Protein AF-A0A3Q9ES70-F1 (afdb_monomer_lite)

Secondary structure (DSSP, 8-state):
----TTEEEEEESTTHHHHSS-GGG--EEEEEE---SSPPPTTS---TT-EEEEEE-TTTHHHHHHHHHHHHHTT-TT--EEEEEEPPP-----TT--S----PPEEEEEEES--SEEEEEEEEESPPPTT-EE-SSS-----------SS---------PPPPPSS--GGG--HHHHHHHHHHHHHTT--GGGEEEEEEESSHHHHHHHHHTSPPPSS--EEEEEE---SS-EEEEEEEE-

Radius of gyration: 17.36 Å; chains: 1; bounding box: 48×35×55 Å

InterPro domains:
  IPR016039 Thiolase-like [G3DSA:3.40.47.10] (117-201)

Organism: NCBI:txid2496836

Sequence (242 aa):
MTHWDDVFVAATGPESVRDSMTRDDIDLVVHAWCGGRRRPGRTAERRARATALQIFRPADSGLAALHVAARYLSASDELRAALVTGEPAAVPAHPFSGRAAEGGEAGAVVARGAGTARILSTVFLGAPPDEALFRADLPWREPSPARHRSGPLSLPRRRRGTPPPDRGDVSLLEGPERKAVVQALDEAGGTLSDVARIVRSADQLAALAALLRREPDDEAPLVVLAGAGSGPDFGCAVLKPV

pLDDT: mean 76.12, std 17.98, range [37.66, 96.5]

Foldseek 3Di:
DQDLPFKEFADKDDVCLVPVDDLVQAAEEEEQEQPDPDQPPCVVPQSPRHFYWYFYDNWCSQLVSVVVFSSVCSVDPVRFKYKYKYFDRPDPPDPPPPDDPPGDIIITMMGGHDHQKGWLFKDKFDDPPPPTTDDGPDRDDSPDVPVPPPDPPCPPPDPQDDQPDQADDLVPQDDPQVVRQQVRQVSSVHHPVQEPEEGEDSGQRVVVNVVSPDDADPRQGKYKDWISDPDSMIMIIIMTGD

Structure (mmCIF, N/CA/C/O backbone):
data_AF-A0A3Q9ES70-F1
#
_entry.id   AF-A0A3Q9ES70-F1
#
loop_
_atom_site.group_PDB
_atom_site.id
_atom_site.type_symbol
_atom_site.label_atom_id
_atom_site.label_alt_id
_atom_site.label_comp_id
_atom_site.label_asym_id
_atom_site.label_entity_id
_atom_site.label_seq_id
_atom_site.pdbx_PDB_ins_code
_atom_site.Cartn_x
_atom_site.Cartn_y
_atom_site.Cartn_z
_atom_site.occupancy
_atom_site.B_iso_or_equiv
_atom_site.auth_seq_id
_atom_site.auth_comp_id
_atom_site.auth_asym_id
_atom_site.auth_atom_id
_atom_site.pdbx_PDB_model_num
ATOM 1 N N . MET A 1 1 ? -13.311 12.412 1.255 1.00 53.12 1 MET A N 1
ATOM 2 C CA . MET A 1 1 ? -12.356 11.859 2.236 1.00 53.12 1 MET A CA 1
ATOM 3 C C . MET A 1 1 ? -12.399 10.349 2.068 1.00 53.12 1 MET A C 1
ATOM 5 O O . MET A 1 1 ? -13.493 9.807 2.120 1.00 53.12 1 MET A O 1
ATOM 9 N N . THR A 1 2 ? -11.291 9.694 1.723 1.00 61.19 2 THR A N 1
ATOM 10 C CA . THR A 1 2 ? -11.259 8.223 1.586 1.00 61.19 2 THR A CA 1
ATOM 11 C C . THR A 1 2 ? -11.292 7.612 2.980 1.00 61.19 2 THR A C 1
ATOM 13 O O . THR A 1 2 ? -10.464 7.986 3.805 1.00 61.19 2 THR A O 1
ATOM 16 N N . HIS A 1 3 ? -12.240 6.718 3.247 1.00 72.88 3 HIS A N 1
ATOM 17 C CA . HIS A 1 3 ? -12.352 6.048 4.538 1.00 72.88 3 HIS A CA 1
ATOM 18 C C . HIS A 1 3 ? -11.414 4.833 4.538 1.00 72.88 3 HIS A C 1
ATOM 20 O O . HIS A 1 3 ? -11.688 3.820 3.893 1.00 72.88 3 HIS A O 1
ATOM 26 N N . TRP A 1 4 ? -10.267 4.957 5.204 1.00 82.94 4 TRP A N 1
ATOM 27 C CA . TRP A 1 4 ? -9.277 3.879 5.336 1.00 82.94 4 TRP A CA 1
ATOM 28 C C . TRP A 1 4 ? -9.540 2.985 6.544 1.00 82.94 4 TRP A C 1
ATOM 30 O O . TRP A 1 4 ? -8.811 2.025 6.781 1.00 82.94 4 TRP A O 1
ATOM 40 N N . ASP A 1 5 ? -10.580 3.294 7.322 1.00 86.44 5 ASP A N 1
ATOM 41 C CA . ASP A 1 5 ? -10.680 2.780 8.685 1.00 86.44 5 ASP A CA 1
ATOM 42 C C . ASP A 1 5 ? -10.914 1.284 8.807 1.00 86.44 5 ASP A C 1
ATOM 44 O O . ASP A 1 5 ? -10.813 0.721 9.895 1.00 86.44 5 ASP A O 1
ATOM 48 N N . ASP A 1 6 ? -11.185 0.662 7.675 1.00 91.12 6 ASP A N 1
ATOM 49 C CA . ASP A 1 6 ? -11.610 -0.709 7.585 1.00 91.12 6 ASP A CA 1
ATOM 50 C C . ASP A 1 6 ? -10.726 -1.533 6.646 1.00 91.12 6 ASP A C 1
ATOM 52 O O . ASP A 1 6 ? -11.097 -2.642 6.309 1.00 91.12 6 ASP A O 1
ATOM 56 N N . VAL A 1 7 ? -9.575 -1.024 6.182 1.00 91.31 7 VAL A N 1
ATOM 57 C CA . VAL A 1 7 ? -8.699 -1.761 5.252 1.00 91.31 7 VAL A CA 1
ATOM 58 C C . VAL A 1 7 ? -7.489 -2.333 5.984 1.00 91.31 7 VAL A C 1
ATOM 60 O O . VAL A 1 7 ? -6.712 -1.607 6.603 1.00 91.31 7 VAL A O 1
ATOM 63 N N . PHE A 1 8 ? -7.285 -3.641 5.859 1.00 94.06 8 PHE A N 1
ATOM 64 C CA . PHE A 1 8 ? -6.247 -4.382 6.564 1.00 94.06 8 PHE A CA 1
ATOM 65 C C . PHE A 1 8 ? -5.426 -5.252 5.617 1.00 94.06 8 PHE A C 1
ATOM 67 O O . PHE A 1 8 ? -5.920 -5.767 4.619 1.00 94.06 8 PHE A O 1
ATOM 74 N N . VAL A 1 9 ? -4.165 -5.477 5.969 1.00 89.88 9 VAL A N 1
ATOM 75 C CA . VAL A 1 9 ? -3.376 -6.601 5.469 1.00 89.88 9 VAL A CA 1
ATOM 76 C C . VAL A 1 9 ? -3.777 -7.823 6.290 1.00 89.88 9 VAL A C 1
ATOM 78 O O . VAL A 1 9 ? -3.440 -7.918 7.468 1.00 89.88 9 VAL A O 1
ATOM 81 N N . ALA A 1 10 ? -4.526 -8.738 5.681 1.00 82.62 10 ALA A N 1
ATOM 82 C CA . ALA A 1 10 ? -5.056 -9.928 6.345 1.00 82.62 10 ALA A CA 1
ATOM 83 C C . ALA A 1 10 ? -4.057 -11.088 6.368 1.00 82.62 10 ALA A C 1
ATOM 85 O O . ALA A 1 10 ? -4.023 -11.873 7.310 1.00 82.62 10 ALA A O 1
ATOM 86 N N . ALA A 1 11 ? -3.239 -11.197 5.325 1.00 81.19 11 ALA A N 1
ATOM 87 C CA . ALA A 1 11 ? -2.310 -12.299 5.155 1.00 81.19 11 ALA A CA 1
ATOM 88 C C . ALA A 1 11 ? -1.122 -11.876 4.298 1.00 81.19 11 ALA A C 1
ATOM 90 O O . ALA A 1 11 ? -1.256 -11.045 3.399 1.00 81.19 11 ALA A O 1
ATOM 91 N N . THR A 1 12 ? 0.035 -12.492 4.536 1.00 81.31 12 THR A N 1
ATOM 92 C CA . THR A 1 12 ? 1.232 -12.306 3.711 1.00 81.31 12 THR A CA 1
ATOM 93 C C . THR A 1 12 ? 1.969 -13.613 3.459 1.00 81.31 12 THR A C 1
ATOM 95 O O . THR A 1 12 ? 1.915 -14.551 4.257 1.00 81.31 12 THR A O 1
ATOM 98 N N . GLY A 1 13 ? 2.681 -13.664 2.337 1.00 79.06 13 GLY A N 1
ATOM 99 C CA . GLY A 1 13 ? 3.425 -14.832 1.883 1.00 79.06 13 GLY A CA 1
ATOM 100 C C . GLY A 1 13 ? 2.606 -15.777 0.993 1.00 79.06 13 GLY A C 1
ATOM 101 O O . GLY A 1 13 ? 1.379 -15.684 0.924 1.00 79.06 13 GLY A O 1
ATOM 102 N N . PRO A 1 14 ? 3.288 -16.692 0.286 1.00 67.56 14 PRO A N 1
ATOM 103 C CA . PRO A 1 14 ? 2.672 -17.531 -0.741 1.00 67.56 14 PRO A CA 1
ATOM 104 C C . PRO A 1 14 ? 1.679 -18.562 -0.183 1.00 67.56 14 PRO A C 1
ATOM 106 O O . PRO A 1 14 ? 0.728 -18.919 -0.872 1.00 67.56 14 PRO A O 1
ATOM 109 N N . GLU A 1 15 ? 1.882 -19.035 1.047 1.00 70.56 15 GLU A N 1
ATOM 110 C CA . GLU A 1 15 ? 1.002 -20.008 1.714 1.00 70.56 15 GLU A CA 1
ATOM 111 C C . GLU A 1 15 ? -0.293 -19.339 2.183 1.00 70.56 15 GLU A C 1
ATOM 113 O O . GLU A 1 15 ? -1.387 -19.745 1.803 1.00 70.56 15 GLU A O 1
ATOM 118 N N . SER A 1 16 ? -0.175 -18.214 2.885 1.00 66.38 16 SER A N 1
ATOM 119 C CA . SER A 1 16 ? -1.317 -17.458 3.402 1.00 66.38 16 SER A CA 1
ATOM 120 C C . SER A 1 16 ? -2.218 -16.909 2.289 1.00 66.38 16 SER A C 1
ATOM 122 O O . SER A 1 16 ? -3.427 -16.803 2.464 1.00 66.38 16 SER A O 1
ATOM 124 N N . VAL A 1 17 ? -1.666 -16.599 1.113 1.00 66.81 17 VAL A N 1
ATOM 125 C CA . VAL A 1 17 ? -2.442 -16.199 -0.078 1.00 66.81 17 VAL A CA 1
ATOM 126 C C . VAL A 1 17 ? -3.318 -17.341 -0.618 1.00 66.81 17 VAL A C 1
ATOM 128 O O . VAL A 1 17 ? -4.350 -17.079 -1.241 1.00 66.81 17 VAL A O 1
ATOM 131 N N . ARG A 1 18 ? -2.923 -18.600 -0.398 1.00 67.19 18 ARG A N 1
ATOM 132 C CA . ARG A 1 18 ? -3.683 -19.778 -0.842 1.00 67.19 18 ARG A CA 1
ATOM 133 C C . ARG A 1 18 ? -4.800 -20.145 0.131 1.00 67.19 18 ARG A C 1
ATOM 135 O O . ARG A 1 18 ? -5.862 -20.543 -0.339 1.00 67.19 18 ARG A O 1
ATOM 142 N N . ASP A 1 19 ? -4.572 -19.945 1.428 1.00 69.75 19 ASP A N 1
ATOM 143 C CA . ASP A 1 19 ? -5.451 -20.463 2.484 1.00 69.75 19 ASP A CA 1
ATOM 144 C C . ASP A 1 19 ? -6.409 -19.424 3.090 1.00 69.75 19 ASP A C 1
ATOM 146 O O . ASP A 1 19 ? -7.436 -19.798 3.649 1.00 69.75 19 ASP A O 1
ATOM 150 N N . SER A 1 20 ? -6.107 -18.122 2.999 1.00 60.94 20 SER A N 1
ATOM 151 C CA . SER A 1 20 ? -6.796 -17.117 3.832 1.00 60.94 20 SER A CA 1
ATOM 152 C C . SER A 1 20 ? -8.210 -16.731 3.387 1.00 60.94 20 SER A C 1
ATOM 154 O O . SER A 1 20 ? -8.946 -16.183 4.202 1.00 60.94 20 SER A O 1
ATOM 156 N N . MET A 1 21 ? -8.629 -17.010 2.147 1.00 66.12 21 MET A N 1
ATOM 157 C CA . MET A 1 21 ? -9.981 -16.680 1.673 1.00 66.12 21 MET A CA 1
ATOM 158 C C . MET A 1 21 ? -10.481 -17.670 0.629 1.00 66.12 21 MET A C 1
ATOM 160 O O . MET A 1 21 ? -9.709 -18.176 -0.195 1.00 66.12 21 MET A O 1
ATOM 164 N N . THR A 1 22 ? -11.797 -17.908 0.616 1.00 73.62 22 THR A N 1
ATOM 165 C CA . THR A 1 22 ? -12.401 -18.647 -0.491 1.00 73.62 22 THR A CA 1
ATOM 166 C C . THR A 1 22 ? -12.189 -17.849 -1.776 1.00 73.62 22 THR A C 1
ATOM 168 O O . THR A 1 22 ? -12.154 -16.618 -1.777 1.00 73.62 22 THR A O 1
ATOM 171 N N . ARG A 1 23 ? -11.994 -18.542 -2.902 1.00 68.94 23 ARG A N 1
ATOM 172 C CA . ARG A 1 23 ? -11.701 -17.891 -4.193 1.00 68.94 23 ARG A CA 1
ATOM 173 C C . ARG A 1 23 ? -12.771 -16.873 -4.617 1.00 68.94 23 ARG A C 1
ATOM 175 O O . ARG A 1 23 ? -12.464 -16.032 -5.460 1.00 68.94 23 ARG A O 1
ATOM 182 N N . ASP A 1 24 ? -13.966 -16.957 -4.039 1.00 80.19 24 ASP A N 1
ATOM 183 C CA . ASP A 1 24 ? -15.118 -16.116 -4.348 1.00 80.19 24 ASP A CA 1
ATOM 184 C C . ASP A 1 24 ? -15.145 -14.790 -3.569 1.00 80.19 24 ASP A C 1
ATOM 186 O O . ASP A 1 24 ? -15.926 -13.914 -3.925 1.00 80.19 24 ASP A O 1
ATOM 190 N N . ASP A 1 25 ? -14.278 -14.605 -2.567 1.00 88.06 25 ASP A N 1
ATOM 191 C CA . ASP A 1 25 ? -14.234 -13.382 -1.748 1.00 88.06 25 ASP A CA 1
ATOM 192 C C . ASP A 1 25 ? -13.255 -12.319 -2.271 1.00 88.06 25 ASP A C 1
ATOM 194 O O . ASP A 1 25 ? -13.031 -11.303 -1.618 1.00 88.06 25 ASP A O 1
ATOM 198 N N . ILE A 1 26 ? -12.614 -12.560 -3.418 1.00 90.56 26 ILE A N 1
ATOM 199 C CA . ILE A 1 26 ? -11.564 -11.681 -3.939 1.00 90.56 26 ILE A CA 1
ATOM 200 C C . ILE A 1 26 ? -12.094 -10.929 -5.153 1.00 90.56 26 ILE A C 1
ATOM 202 O O . ILE A 1 26 ? -12.277 -11.509 -6.223 1.00 90.56 26 ILE A O 1
ATOM 206 N N . ASP A 1 27 ? -12.268 -9.622 -4.989 1.00 91.44 27 ASP A N 1
ATOM 207 C CA . ASP A 1 27 ? -12.830 -8.720 -5.997 1.00 91.44 27 ASP A CA 1
ATOM 208 C C . ASP A 1 27 ? -11.764 -8.138 -6.931 1.00 91.44 27 ASP A C 1
ATOM 210 O O . ASP A 1 27 ? -12.064 -7.730 -8.056 1.00 91.44 27 ASP A O 1
ATOM 214 N N . LEU A 1 28 ? -10.508 -8.106 -6.474 1.00 91.50 28 LEU A N 1
ATOM 215 C CA . LEU A 1 28 ? -9.376 -7.553 -7.211 1.00 91.50 28 LEU A CA 1
ATOM 216 C C . LEU A 1 28 ? -8.126 -8.430 -7.081 1.00 91.50 28 LEU A C 1
ATOM 218 O O . LEU A 1 28 ? -7.784 -8.911 -6.006 1.00 91.50 28 LEU A O 1
ATOM 222 N N . VAL A 1 29 ? -7.389 -8.591 -8.174 1.00 90.44 29 VAL A N 1
ATOM 223 C CA . VAL A 1 29 ? -6.042 -9.164 -8.201 1.00 90.44 29 VAL A CA 1
ATOM 224 C C . VAL A 1 29 ? -5.102 -8.132 -8.809 1.00 90.44 29 VAL A C 1
ATOM 226 O O . VAL A 1 29 ? -5.305 -7.704 -9.941 1.00 90.44 29 VAL A O 1
ATOM 229 N N . VAL A 1 30 ? -4.062 -7.732 -8.083 1.00 90.69 30 VAL A N 1
ATOM 230 C CA . VAL A 1 30 ? -3.033 -6.807 -8.565 1.00 90.69 30 VAL A CA 1
ATOM 231 C C . VAL A 1 30 ? -1.687 -7.516 -8.599 1.00 90.69 30 VAL A C 1
ATOM 233 O O . VAL A 1 30 ? -1.203 -8.011 -7.582 1.00 90.69 30 VAL A O 1
ATOM 236 N N . HIS A 1 31 ? -1.064 -7.550 -9.772 1.00 89.62 31 HIS A N 1
ATOM 237 C CA . HIS A 1 31 ? 0.277 -8.090 -9.950 1.00 89.62 31 HIS A CA 1
ATOM 238 C C . HIS A 1 31 ? 1.305 -6.964 -10.119 1.00 89.62 31 HIS A C 1
ATOM 240 O O . HIS A 1 31 ? 1.297 -6.236 -11.114 1.00 89.62 31 HIS A O 1
ATOM 246 N N . ALA A 1 32 ? 2.196 -6.834 -9.142 1.00 89.19 32 ALA A N 1
ATOM 247 C CA . ALA A 1 32 ? 3.343 -5.942 -9.132 1.00 89.19 32 ALA A CA 1
ATOM 248 C C . ALA A 1 32 ? 4.498 -6.547 -9.943 1.00 89.19 32 ALA A C 1
ATOM 250 O O . ALA A 1 32 ? 5.165 -7.490 -9.513 1.00 89.19 32 ALA A O 1
ATOM 251 N N . TRP A 1 33 ? 4.755 -5.984 -11.121 1.00 85.06 33 TRP A N 1
ATOM 252 C CA . TRP A 1 33 ? 5.829 -6.419 -12.003 1.00 85.06 33 TRP A CA 1
ATOM 253 C C . TRP A 1 33 ? 7.015 -5.454 -11.952 1.00 85.06 33 TRP A C 1
ATOM 255 O O . TRP A 1 33 ? 6.883 -4.252 -12.204 1.00 85.06 33 TRP A O 1
ATOM 265 N N . CYS A 1 34 ? 8.202 -5.993 -11.669 1.00 78.12 34 CYS A N 1
ATOM 266 C CA . CYS A 1 34 ? 9.445 -5.225 -11.592 1.00 78.12 34 CYS A CA 1
ATOM 267 C C . CYS A 1 34 ? 10.305 -5.309 -12.870 1.00 78.12 34 CYS A C 1
ATOM 269 O O . CYS A 1 34 ? 11.444 -4.839 -12.874 1.00 78.12 34 CYS A O 1
ATOM 271 N N . GLY A 1 35 ? 9.797 -5.905 -13.958 1.00 73.31 35 GLY A N 1
ATOM 272 C CA . GLY A 1 35 ? 10.523 -6.014 -15.232 1.00 73.31 35 GLY A CA 1
ATOM 273 C C . GLY A 1 35 ? 11.472 -7.210 -15.326 1.00 73.31 35 GLY A C 1
ATOM 274 O O . GLY A 1 35 ? 12.447 -7.165 -16.081 1.00 73.31 35 GLY A O 1
ATOM 275 N N . GLY A 1 36 ? 11.228 -8.269 -14.547 1.00 71.31 36 GLY A N 1
ATOM 276 C CA . GLY A 1 36 ? 11.973 -9.519 -14.649 1.00 71.31 36 GLY A CA 1
ATOM 277 C C . GLY A 1 36 ? 11.866 -10.147 -16.045 1.00 71.31 36 GLY A C 1
ATOM 278 O O . GLY A 1 36 ? 10.893 -9.959 -16.769 1.00 71.31 36 GLY A O 1
ATOM 279 N N . ARG A 1 37 ? 12.888 -10.923 -16.440 1.00 63.28 37 ARG A N 1
ATOM 280 C CA . ARG A 1 37 ? 12.863 -11.715 -17.691 1.00 63.28 37 ARG A CA 1
ATOM 281 C C . ARG A 1 37 ? 11.958 -12.943 -17.604 1.00 63.28 37 ARG A C 1
ATOM 283 O O . ARG A 1 37 ? 11.719 -13.592 -18.622 1.00 63.28 37 ARG A O 1
ATOM 290 N N . ARG A 1 38 ? 11.536 -13.316 -16.394 1.00 61.66 38 ARG A N 1
ATOM 291 C CA . ARG A 1 38 ? 10.576 -14.400 -16.216 1.00 61.66 38 ARG A CA 1
ATOM 292 C C . ARG A 1 38 ? 9.223 -13.884 -16.686 1.00 61.66 38 ARG A C 1
ATOM 294 O O . ARG A 1 38 ? 8.879 -12.732 -16.454 1.00 61.66 38 ARG A O 1
ATOM 301 N N . ARG A 1 39 ? 8.501 -14.723 -17.429 1.00 57.12 39 ARG A N 1
ATOM 302 C CA . ARG A 1 39 ? 7.093 -14.441 -17.697 1.00 57.12 39 ARG A CA 1
ATOM 303 C C . ARG A 1 39 ? 6.391 -14.381 -16.342 1.00 57.12 39 ARG A C 1
ATOM 305 O O . ARG A 1 39 ? 6.723 -15.245 -15.523 1.00 57.12 39 ARG A O 1
ATOM 312 N N . PRO A 1 40 ? 5.455 -13.437 -16.130 1.00 56.34 40 PRO A N 1
ATOM 313 C CA . PRO A 1 40 ? 4.631 -13.456 -14.935 1.00 56.34 40 PRO A CA 1
ATOM 314 C C . PRO A 1 40 ? 4.091 -14.876 -14.792 1.00 56.34 40 PRO A C 1
ATOM 316 O O . PRO A 1 40 ? 3.512 -15.431 -15.734 1.00 56.34 40 PRO A O 1
ATOM 319 N N . GLY A 1 41 ? 4.413 -15.512 -13.665 1.00 52.56 41 GLY A N 1
ATOM 320 C CA . GLY A 1 41 ? 3.915 -16.842 -13.361 1.00 52.56 41 GLY A CA 1
ATOM 321 C C . GLY A 1 41 ? 2.397 -16.838 -13.502 1.00 52.56 41 GLY A C 1
ATOM 322 O O . GLY A 1 41 ? 1.734 -15.829 -13.261 1.00 52.56 41 GLY A O 1
ATOM 323 N N . ARG A 1 42 ? 1.819 -17.976 -13.890 1.00 53.22 42 ARG A N 1
ATOM 324 C CA . ARG A 1 42 ? 0.361 -18.178 -14.002 1.00 53.22 42 ARG A CA 1
ATOM 325 C C . ARG A 1 42 ? -0.400 -17.982 -12.675 1.00 53.22 42 ARG A C 1
ATOM 327 O O . ARG A 1 42 ? -1.575 -18.313 -12.605 1.00 53.22 42 ARG A O 1
ATOM 334 N N . THR A 1 43 ? 0.261 -17.482 -11.635 1.00 51.28 43 THR A N 1
ATOM 335 C CA . THR A 1 43 ? -0.217 -17.274 -10.270 1.00 51.28 43 THR A CA 1
ATOM 336 C C . THR A 1 43 ? -1.305 -16.209 -10.167 1.00 51.28 43 THR A C 1
ATOM 338 O O . THR A 1 43 ? -2.123 -16.282 -9.254 1.00 51.28 43 THR A O 1
ATOM 341 N N . ALA A 1 44 ? -1.426 -15.311 -11.152 1.00 54.06 44 ALA A N 1
ATOM 342 C CA . ALA A 1 44 ? -2.700 -14.652 -11.440 1.00 54.06 44 ALA A CA 1
ATOM 343 C C . ALA A 1 44 ? -3.646 -15.662 -12.120 1.00 54.06 44 ALA A C 1
ATOM 345 O O . ALA A 1 44 ? -4.040 -15.511 -13.279 1.00 54.06 44 ALA A O 1
ATOM 346 N N . GLU A 1 45 ? -3.950 -16.759 -11.421 1.00 54.62 45 GLU A N 1
ATOM 347 C CA . GLU A 1 45 ? -4.959 -17.706 -11.865 1.00 54.62 45 GLU A CA 1
ATOM 348 C C . GLU A 1 45 ? -6.265 -16.933 -12.028 1.00 54.62 45 GLU A C 1
ATOM 350 O O . GLU A 1 45 ? -6.696 -16.189 -11.147 1.00 54.62 45 GLU A O 1
ATOM 355 N N . ARG A 1 46 ? -6.876 -17.106 -13.197 1.00 54.81 46 ARG A N 1
ATOM 356 C CA . ARG A 1 46 ? -8.137 -16.499 -13.605 1.00 54.81 46 ARG A CA 1
ATOM 357 C C . ARG A 1 46 ? -9.229 -16.815 -12.573 1.00 54.81 46 ARG A C 1
ATOM 359 O O . ARG A 1 46 ? -9.909 -17.832 -12.683 1.00 54.81 46 ARG A O 1
ATOM 366 N N . ARG A 1 47 ? -9.419 -15.941 -11.582 1.00 64.38 47 ARG A N 1
ATOM 367 C CA . ARG A 1 47 ? -10.604 -15.951 -10.716 1.00 64.38 47 ARG A CA 1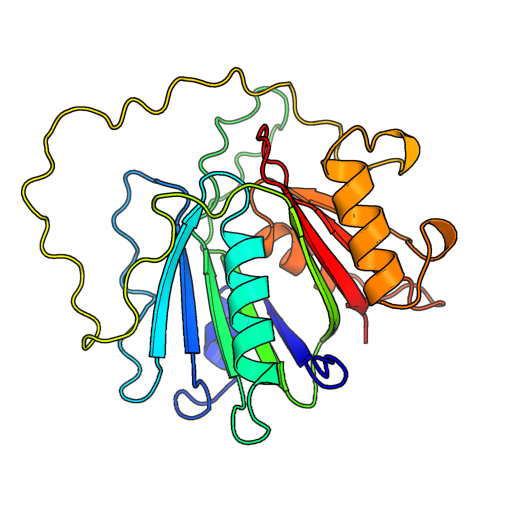
ATOM 368 C C . ARG A 1 47 ? -11.748 -15.367 -11.530 1.00 64.38 47 ARG A C 1
ATOM 370 O O . ARG A 1 47 ? -11.669 -14.231 -11.979 1.00 64.38 47 ARG A O 1
ATOM 377 N N . ALA A 1 48 ? -12.780 -16.169 -11.787 1.00 60.69 48 ALA A N 1
ATOM 378 C CA . ALA A 1 48 ? -13.796 -15.878 -12.803 1.00 60.69 48 ALA A CA 1
ATOM 379 C C . ALA A 1 48 ? -14.573 -14.563 -12.583 1.00 60.69 48 ALA A C 1
ATOM 381 O O . ALA A 1 48 ? -15.218 -14.096 -13.519 1.00 60.69 48 ALA A O 1
ATOM 382 N N . ARG A 1 49 ? -14.509 -13.983 -11.376 1.00 77.88 49 ARG A N 1
ATOM 383 C CA . ARG A 1 49 ? -15.225 -12.760 -10.984 1.00 77.88 49 ARG A CA 1
ATOM 384 C C . ARG A 1 49 ? -14.326 -11.589 -10.576 1.00 77.88 49 ARG A C 1
ATOM 386 O O . ARG A 1 49 ? -14.837 -10.485 -10.454 1.00 77.88 49 ARG A O 1
ATOM 393 N N . ALA A 1 50 ? -13.025 -11.806 -10.387 1.00 84.62 50 ALA A N 1
ATOM 394 C CA . ALA A 1 50 ? -12.132 -10.760 -9.898 1.00 84.62 50 ALA A CA 1
ATOM 395 C C . ALA A 1 50 ? -11.662 -9.854 -11.043 1.00 84.62 50 ALA A C 1
ATOM 397 O O . ALA A 1 50 ? -11.242 -10.345 -12.097 1.00 84.62 50 ALA A O 1
ATOM 398 N N . THR A 1 51 ? -11.648 -8.542 -10.809 1.00 87.06 51 THR A N 1
ATOM 399 C CA . THR A 1 51 ? -10.899 -7.605 -11.656 1.00 87.06 51 THR A CA 1
ATOM 400 C C . THR A 1 51 ? -9.414 -7.928 -11.524 1.00 87.06 51 THR A C 1
ATOM 402 O O . THR A 1 51 ? -8.940 -8.194 -10.424 1.00 87.06 51 THR A O 1
ATOM 405 N N . ALA A 1 52 ? -8.657 -7.923 -12.617 1.00 85.69 52 ALA A N 1
ATOM 406 C CA . ALA A 1 52 ? -7.229 -8.223 -12.578 1.00 85.69 52 ALA A CA 1
ATOM 407 C C . ALA A 1 52 ? -6.425 -7.098 -13.232 1.00 85.69 52 ALA A C 1
ATOM 409 O O . ALA A 1 52 ? -6.705 -6.719 -14.366 1.00 85.69 52 ALA A O 1
ATOM 410 N N . LEU A 1 53 ? -5.430 -6.583 -12.511 1.00 86.25 53 LEU A N 1
ATOM 411 C CA . LEU A 1 53 ? -4.576 -5.468 -12.910 1.00 86.25 53 LEU A CA 1
ATOM 412 C C . LEU A 1 53 ? -3.107 -5.876 -12.842 1.00 86.25 53 LEU A C 1
ATOM 414 O O . LEU A 1 53 ? -2.686 -6.596 -11.935 1.00 86.25 53 LEU A O 1
ATOM 418 N N . GLN A 1 54 ? -2.303 -5.352 -13.764 1.00 86.19 54 GLN A N 1
ATOM 419 C CA . GLN A 1 54 ? -0.849 -5.426 -13.677 1.00 86.19 54 GLN A CA 1
ATOM 420 C C . GLN A 1 54 ? -0.271 -4.020 -13.528 1.00 86.19 54 GLN A C 1
ATOM 422 O O . GLN A 1 54 ? -0.589 -3.118 -14.304 1.00 86.19 54 GLN A O 1
ATOM 427 N N . ILE A 1 55 ? 0.613 -3.847 -12.547 1.00 85.81 55 ILE A N 1
ATOM 428 C CA . ILE A 1 55 ? 1.321 -2.591 -12.303 1.00 85.81 55 ILE A CA 1
ATOM 429 C C . ILE A 1 55 ? 2.790 -2.790 -12.622 1.00 85.81 55 ILE A C 1
ATOM 431 O O . ILE A 1 55 ? 3.456 -3.649 -12.044 1.00 85.81 55 ILE A O 1
ATOM 435 N N . PHE A 1 56 ? 3.308 -1.956 -13.518 1.00 84.50 56 PHE A N 1
ATOM 436 C CA . PHE A 1 56 ? 4.721 -1.941 -13.858 1.00 84.50 56 PHE A CA 1
ATOM 437 C C . PHE A 1 56 ? 5.414 -0.748 -13.204 1.00 84.50 56 PHE A C 1
ATOM 439 O O . PHE A 1 56 ? 5.275 0.391 -13.644 1.00 84.50 56 PHE A O 1
ATOM 446 N N . ARG A 1 57 ? 6.181 -1.023 -12.145 1.00 77.25 57 ARG A N 1
ATOM 447 C CA . ARG A 1 57 ? 7.046 -0.035 -11.486 1.00 77.25 57 ARG A CA 1
ATOM 448 C C . ARG A 1 57 ? 8.305 -0.720 -10.945 1.00 77.25 57 ARG A C 1
ATOM 450 O O . ARG A 1 57 ? 8.222 -1.431 -9.944 1.00 77.25 57 ARG A O 1
ATOM 457 N N . PRO A 1 58 ? 9.486 -0.502 -11.552 1.00 70.75 58 PRO A N 1
ATOM 458 C CA . PRO A 1 58 ? 10.691 -1.265 -11.225 1.00 70.75 58 PRO A CA 1
ATOM 459 C C . PRO A 1 58 ? 11.118 -1.261 -9.752 1.00 70.75 58 PRO A C 1
ATOM 461 O O . PRO A 1 58 ? 11.727 -2.234 -9.319 1.00 70.75 58 PRO A O 1
ATOM 464 N N . ALA A 1 59 ? 10.837 -0.193 -8.998 1.00 77.75 59 ALA A N 1
ATOM 465 C CA . ALA A 1 59 ? 11.317 -0.059 -7.621 1.00 77.75 59 ALA A CA 1
ATOM 466 C C . ALA A 1 59 ? 10.226 -0.030 -6.541 1.00 77.75 59 ALA A C 1
ATOM 468 O O . ALA A 1 59 ? 10.527 -0.358 -5.401 1.00 77.75 59 ALA A O 1
ATOM 469 N N . ASP A 1 60 ? 8.978 0.307 -6.892 1.00 86.50 60 ASP A N 1
ATOM 470 C CA . ASP A 1 60 ? 7.881 0.475 -5.920 1.00 86.50 60 ASP A CA 1
ATOM 471 C C . ASP A 1 60 ? 6.579 -0.194 -6.387 1.00 86.50 60 ASP A C 1
ATOM 473 O O . ASP A 1 60 ? 5.487 0.227 -6.009 1.00 86.50 60 ASP A O 1
ATOM 477 N N . SER A 1 61 ? 6.662 -1.202 -7.260 1.00 87.50 61 SER A N 1
ATOM 478 C CA . SER A 1 61 ? 5.467 -1.896 -7.766 1.00 87.50 61 SER A CA 1
ATOM 479 C C . SER A 1 61 ? 4.677 -2.582 -6.656 1.00 87.50 61 SER A C 1
ATOM 481 O O . SER A 1 61 ? 3.452 -2.543 -6.709 1.00 87.50 61 SER A O 1
ATOM 483 N N . GLY A 1 62 ? 5.337 -3.134 -5.631 1.00 89.81 62 GLY A N 1
ATOM 484 C CA . GLY A 1 62 ? 4.658 -3.736 -4.479 1.00 89.81 62 GLY A CA 1
ATOM 485 C C . GLY A 1 62 ? 3.815 -2.719 -3.707 1.00 89.81 62 GLY A C 1
ATOM 486 O O . GLY A 1 62 ? 2.633 -2.950 -3.463 1.00 89.81 62 GLY A O 1
ATOM 487 N N . LEU A 1 63 ? 4.390 -1.552 -3.397 1.00 91.88 63 LEU A N 1
ATOM 488 C CA . LEU A 1 63 ? 3.656 -0.455 -2.754 1.00 91.88 63 LEU A CA 1
ATOM 489 C C . LEU A 1 63 ? 2.560 0.120 -3.654 1.00 91.88 63 LEU A C 1
ATOM 491 O O . LEU A 1 63 ? 1.490 0.465 -3.164 1.00 91.88 63 LEU A O 1
ATOM 495 N N . ALA A 1 64 ? 2.802 0.222 -4.962 1.00 91.12 64 ALA A N 1
ATOM 496 C CA . ALA A 1 64 ? 1.807 0.743 -5.893 1.00 91.12 64 ALA A CA 1
ATOM 497 C C . ALA A 1 64 ? 0.616 -0.216 -5.999 1.00 91.12 64 ALA A C 1
ATOM 499 O O . ALA A 1 64 ? -0.532 0.220 -6.020 1.00 91.12 64 ALA A O 1
ATOM 500 N N . ALA A 1 65 ? 0.881 -1.524 -5.985 1.00 92.00 65 ALA A N 1
ATOM 501 C CA . ALA A 1 65 ? -0.156 -2.541 -5.932 1.00 92.00 65 ALA A CA 1
ATOM 502 C C . ALA A 1 65 ? -0.936 -2.507 -4.621 1.00 92.00 65 ALA A C 1
ATOM 504 O O . ALA A 1 65 ? -2.163 -2.580 -4.659 1.00 92.00 65 ALA A O 1
ATOM 505 N N . LEU A 1 66 ? -0.258 -2.303 -3.488 1.00 93.56 66 LEU A N 1
ATOM 506 C CA . LEU A 1 66 ? -0.917 -2.103 -2.200 1.00 93.56 66 LEU A CA 1
ATOM 507 C C . LEU A 1 66 ? -1.813 -0.856 -2.210 1.00 93.56 66 LEU A C 1
ATOM 509 O O . LEU A 1 66 ? -2.954 -0.923 -1.767 1.00 93.56 66 LEU A O 1
ATOM 513 N N . HIS A 1 67 ? -1.334 0.258 -2.768 1.00 93.62 67 HIS A N 1
ATOM 514 C CA . HIS A 1 67 ? -2.103 1.496 -2.893 1.00 93.62 67 HIS A CA 1
ATOM 515 C C . HIS A 1 67 ? -3.354 1.319 -3.756 1.00 93.62 67 HIS A C 1
ATOM 517 O O . HIS A 1 67 ? -4.442 1.713 -3.342 1.00 93.62 67 HIS A O 1
ATOM 523 N N . VAL A 1 68 ? -3.224 0.695 -4.931 1.00 93.06 68 VAL A N 1
ATOM 524 C CA . VAL A 1 68 ? -4.367 0.415 -5.813 1.00 93.06 68 VAL A CA 1
ATOM 525 C C . VAL A 1 68 ? -5.362 -0.528 -5.139 1.00 93.06 68 VAL A C 1
ATOM 527 O O . VAL A 1 68 ? -6.557 -0.251 -5.164 1.00 93.06 68 VAL A O 1
ATOM 530 N N . ALA A 1 69 ? -4.883 -1.597 -4.496 1.00 93.88 69 ALA A N 1
ATOM 531 C CA . ALA A 1 69 ? -5.729 -2.536 -3.765 1.00 93.88 69 ALA A CA 1
ATOM 532 C C . ALA A 1 69 ? -6.515 -1.844 -2.647 1.00 93.88 69 ALA A C 1
ATOM 534 O O . ALA A 1 69 ? -7.733 -1.981 -2.566 1.00 93.88 69 ALA A O 1
ATOM 535 N N . ALA A 1 70 ? -5.830 -1.046 -1.832 1.00 94.38 70 ALA A N 1
ATOM 536 C CA . ALA A 1 70 ? -6.450 -0.330 -0.735 1.00 94.38 70 ALA A CA 1
ATOM 537 C C . ALA A 1 70 ? -7.480 0.693 -1.266 1.00 94.38 70 ALA A C 1
ATOM 539 O O . ALA A 1 70 ? -8.616 0.719 -0.797 1.00 94.38 70 ALA A O 1
ATOM 540 N N . ARG A 1 71 ? -7.130 1.496 -2.286 1.00 93.88 71 ARG A N 1
ATOM 541 C CA . ARG A 1 71 ? -8.053 2.465 -2.910 1.00 93.88 71 ARG A CA 1
ATOM 542 C C . ARG A 1 71 ? -9.291 1.798 -3.500 1.00 93.88 71 ARG A C 1
ATOM 544 O O . ARG A 1 71 ? -10.375 2.362 -3.392 1.00 93.88 71 ARG A O 1
ATOM 551 N N . TYR A 1 72 ? -9.120 0.636 -4.126 1.00 93.44 72 TYR A N 1
ATOM 552 C CA . TYR A 1 72 ? -10.219 -0.135 -4.693 1.00 93.44 72 TYR A CA 1
ATOM 553 C C . TYR A 1 72 ? -11.190 -0.580 -3.598 1.00 93.44 72 TYR A C 1
ATOM 555 O O . TYR A 1 72 ? -12.374 -0.286 -3.696 1.00 93.44 72 TYR A O 1
ATOM 563 N N . LEU A 1 73 ? -10.693 -1.192 -2.519 1.00 93.75 73 LEU A N 1
ATOM 564 C CA . LEU A 1 73 ? -11.538 -1.658 -1.411 1.00 93.75 73 LEU A CA 1
ATOM 565 C C . LEU A 1 73 ? -12.236 -0.514 -0.663 1.00 93.75 73 LEU A C 1
ATOM 567 O O . LEU A 1 73 ? -13.380 -0.663 -0.247 1.00 93.75 73 LEU A O 1
ATOM 571 N N . SER A 1 74 ? -11.596 0.650 -0.536 1.00 93.50 74 SER A N 1
ATOM 572 C CA . SER A 1 74 ? -12.224 1.837 0.062 1.00 93.50 74 SER A CA 1
ATOM 573 C C . SER A 1 74 ? -13.281 2.503 -0.825 1.00 93.50 74 SER A C 1
ATOM 575 O O . SER A 1 74 ? -13.945 3.432 -0.368 1.00 93.50 74 SER A O 1
ATOM 577 N N . ALA A 1 75 ? -13.430 2.094 -2.090 1.00 93.38 75 ALA A N 1
ATOM 578 C CA . ALA A 1 75 ? -14.411 2.689 -2.997 1.00 93.38 75 ALA A CA 1
ATOM 579 C C . ALA A 1 75 ? -15.842 2.166 -2.775 1.00 93.38 75 ALA A C 1
ATOM 581 O O . ALA A 1 75 ? -16.788 2.821 -3.210 1.00 93.38 75 ALA A O 1
ATOM 582 N N . SER A 1 76 ? -16.015 1.007 -2.126 1.00 92.88 76 SER A N 1
ATOM 583 C CA . SER A 1 76 ? -17.328 0.422 -1.831 1.00 92.88 76 SER A CA 1
ATOM 584 C C . SER A 1 76 ? -17.268 -0.541 -0.642 1.00 92.88 76 SER A C 1
ATOM 586 O O . SER A 1 76 ? -16.315 -1.305 -0.498 1.00 92.88 76 SER A O 1
ATOM 588 N N . ASP A 1 77 ? -18.316 -0.535 0.184 1.00 91.75 77 ASP A N 1
ATOM 589 C CA . ASP A 1 77 ? -18.507 -1.463 1.312 1.00 91.75 77 ASP A CA 1
ATOM 590 C C . ASP A 1 77 ? -18.874 -2.887 0.879 1.00 91.75 77 ASP A C 1
ATOM 592 O O . ASP A 1 77 ? -18.807 -3.816 1.678 1.00 91.75 77 ASP A O 1
ATOM 596 N N . GLU A 1 78 ? -19.213 -3.083 -0.395 1.00 91.69 78 GLU A N 1
ATOM 597 C CA . GLU A 1 78 ? -19.488 -4.409 -0.956 1.00 91.69 78 GLU A CA 1
ATOM 598 C C . GLU A 1 78 ? -18.207 -5.180 -1.307 1.00 91.69 78 GLU A C 1
ATOM 600 O O . GLU A 1 78 ? -18.244 -6.404 -1.439 1.00 91.69 78 GLU A O 1
ATOM 605 N N . LEU A 1 79 ? -17.079 -4.474 -1.453 1.00 92.62 79 LEU A N 1
ATOM 606 C CA . LEU A 1 79 ? -15.794 -5.058 -1.823 1.00 92.62 79 LEU A CA 1
ATOM 607 C C . LEU A 1 79 ? -15.109 -5.640 -0.590 1.00 92.62 79 LEU A C 1
ATOM 609 O O . LEU A 1 79 ? -14.906 -4.958 0.409 1.00 92.62 79 LEU A O 1
ATOM 613 N N . ARG A 1 80 ? -14.720 -6.906 -0.664 1.00 93.19 80 ARG A N 1
ATOM 614 C CA . ARG A 1 80 ? -14.240 -7.694 0.470 1.00 93.19 80 ARG A CA 1
ATOM 615 C C . ARG A 1 80 ? -12.731 -7.747 0.521 1.00 93.19 80 ARG A C 1
ATOM 617 O O . ARG A 1 80 ? -12.149 -7.472 1.570 1.00 93.19 80 ARG A O 1
ATOM 624 N N . ALA A 1 81 ? -12.099 -8.117 -0.592 1.00 93.19 81 ALA A N 1
ATOM 625 C CA . ALA A 1 81 ? -10.665 -8.350 -0.598 1.00 93.19 81 ALA A CA 1
ATOM 626 C C . ALA A 1 81 ? -9.990 -8.195 -1.960 1.00 93.19 81 ALA A C 1
ATOM 628 O O . ALA A 1 81 ? -10.576 -8.353 -3.032 1.00 93.19 81 ALA A O 1
ATOM 629 N N . ALA A 1 82 ? -8.697 -7.905 -1.886 1.00 92.81 82 ALA A N 1
ATOM 630 C CA . ALA A 1 82 ? -7.793 -7.767 -3.002 1.00 92.81 82 ALA A CA 1
ATOM 631 C C . ALA A 1 82 ? -6.540 -8.619 -2.768 1.00 92.81 82 ALA A C 1
ATOM 633 O O . ALA A 1 82 ? -5.904 -8.561 -1.715 1.00 92.81 82 ALA A O 1
ATOM 634 N N . LEU A 1 83 ? -6.153 -9.392 -3.778 1.00 91.56 83 LEU A N 1
ATOM 635 C CA . LEU A 1 83 ? -4.905 -10.140 -3.789 1.00 91.56 83 LEU A CA 1
ATOM 636 C C . LEU A 1 83 ? -3.808 -9.305 -4.446 1.00 91.56 83 LEU A C 1
ATOM 638 O O . LEU A 1 83 ? -3.879 -9.015 -5.636 1.00 91.56 83 LEU A O 1
ATOM 642 N N . VAL A 1 84 ? -2.762 -8.983 -3.697 1.00 91.75 84 VAL A N 1
ATOM 643 C CA . VAL A 1 84 ? -1.551 -8.339 -4.202 1.00 91.75 84 VAL A CA 1
ATOM 644 C C . VAL A 1 84 ? -0.452 -9.387 -4.336 1.00 91.75 84 VAL A C 1
ATOM 646 O O . VAL A 1 84 ? -0.121 -10.081 -3.380 1.00 91.75 84 VAL A O 1
ATOM 649 N N . THR A 1 85 ? 0.140 -9.505 -5.517 1.00 89.38 85 THR A N 1
ATOM 650 C CA . THR A 1 85 ? 1.295 -10.383 -5.772 1.00 89.38 85 THR A CA 1
ATOM 651 C C . THR A 1 85 ? 2.436 -9.566 -6.344 1.00 89.38 85 THR A C 1
ATOM 653 O O . THR A 1 85 ? 2.187 -8.555 -6.993 1.00 89.38 85 THR A O 1
ATOM 656 N N . GLY A 1 86 ? 3.675 -9.995 -6.138 1.00 86.06 86 GLY A N 1
ATOM 657 C CA . GLY A 1 86 ? 4.840 -9.358 -6.734 1.00 86.06 86 GLY A CA 1
ATOM 658 C C . GLY A 1 86 ? 5.895 -10.368 -7.144 1.00 86.06 86 GLY A C 1
ATOM 659 O O . GLY A 1 86 ? 6.078 -11.402 -6.498 1.00 86.06 86 GLY A O 1
ATOM 660 N N . GLU A 1 87 ? 6.600 -10.057 -8.229 1.00 81.44 87 GLU A N 1
ATOM 661 C CA . GLU A 1 87 ? 7.866 -10.728 -8.501 1.00 81.44 87 GLU A CA 1
ATOM 662 C C . GLU A 1 87 ? 8.913 -10.243 -7.493 1.00 81.44 87 GLU A C 1
ATOM 664 O O . GLU A 1 87 ? 8.977 -9.036 -7.228 1.00 81.44 87 GLU A O 1
ATOM 669 N N . PRO A 1 88 ? 9.757 -11.142 -6.956 1.00 73.50 88 PRO A N 1
ATOM 670 C CA . PRO A 1 88 ? 10.889 -10.709 -6.160 1.00 73.50 88 PRO A CA 1
ATOM 671 C C . PRO A 1 88 ? 11.717 -9.754 -7.012 1.00 73.50 88 PRO A C 1
ATOM 673 O O . PRO A 1 88 ? 12.071 -10.065 -8.158 1.00 73.50 88 PRO A O 1
ATOM 676 N N . ALA A 1 89 ? 12.003 -8.574 -6.461 1.00 68.31 89 ALA A N 1
ATOM 677 C CA . ALA A 1 89 ? 12.818 -7.599 -7.156 1.00 68.31 89 ALA A CA 1
ATOM 678 C C . ALA A 1 89 ? 14.116 -8.288 -7.588 1.00 68.31 89 ALA A C 1
ATOM 680 O O . ALA A 1 89 ? 14.790 -8.931 -6.779 1.00 68.31 89 ALA A O 1
ATOM 681 N N . ALA A 1 90 ? 14.484 -8.154 -8.864 1.00 61.53 90 ALA A N 1
ATOM 682 C CA . ALA A 1 90 ? 15.803 -8.550 -9.337 1.00 61.53 90 ALA A CA 1
ATOM 683 C C . ALA A 1 90 ? 16.830 -7.579 -8.734 1.00 61.53 90 ALA A C 1
ATOM 685 O O . ALA A 1 90 ? 17.318 -6.646 -9.383 1.00 61.53 90 ALA A O 1
ATOM 686 N N . VAL A 1 91 ? 17.095 -7.738 -7.442 1.00 54.56 91 VAL A N 1
ATOM 687 C CA . VAL A 1 91 ? 18.188 -7.079 -6.757 1.00 54.56 91 VAL A CA 1
ATOM 688 C C . VAL A 1 91 ? 19.439 -7.770 -7.292 1.00 54.56 91 VAL A C 1
ATOM 690 O O . VAL A 1 91 ? 19.574 -8.983 -7.121 1.00 54.56 91 VAL A O 1
ATOM 693 N N . PRO A 1 92 ? 20.339 -7.069 -8.009 1.00 50.78 92 PRO A N 1
ATOM 694 C CA . PRO A 1 92 ? 21.646 -7.644 -8.282 1.00 50.78 92 PRO A CA 1
ATOM 695 C C . PRO A 1 92 ? 22.245 -8.002 -6.925 1.00 50.78 92 PRO A C 1
ATOM 697 O O . PRO A 1 92 ? 22.306 -7.126 -6.064 1.00 50.78 92 PRO A O 1
ATOM 700 N N . ALA A 1 93 ? 22.588 -9.281 -6.724 1.00 43.00 93 ALA A N 1
ATOM 701 C CA . ALA A 1 93 ? 23.108 -9.791 -5.461 1.00 43.00 93 ALA A CA 1
ATOM 702 C C . ALA A 1 93 ? 24.124 -8.792 -4.904 1.00 43.00 93 ALA A C 1
ATOM 704 O O . ALA A 1 93 ? 25.156 -8.534 -5.529 1.00 43.00 93 ALA A O 1
ATOM 705 N N . HIS A 1 94 ? 23.790 -8.158 -3.781 1.00 44.28 94 HIS A N 1
ATOM 706 C CA . HIS A 1 94 ? 24.730 -7.257 -3.148 1.00 44.28 94 HIS A CA 1
ATOM 707 C C . HIS A 1 94 ? 25.907 -8.136 -2.706 1.00 44.28 94 HIS A C 1
ATOM 709 O O . HIS A 1 94 ? 25.676 -9.115 -1.998 1.00 44.28 94 HIS A O 1
ATOM 715 N N . PRO A 1 95 ? 27.164 -7.835 -3.079 1.00 42.88 95 PRO A N 1
ATOM 716 C CA . PRO A 1 95 ? 28.298 -8.706 -2.748 1.00 42.88 95 PRO A CA 1
ATOM 717 C C . PRO A 1 95 ? 28.546 -8.837 -1.233 1.00 42.88 95 PRO A C 1
ATOM 719 O O . PRO A 1 95 ? 29.319 -9.687 -0.811 1.00 42.88 95 PRO A O 1
ATOM 722 N N . PHE A 1 96 ? 27.875 -8.017 -0.416 1.00 42.00 96 PHE A N 1
ATOM 723 C CA . PHE A 1 96 ? 27.997 -7.983 1.042 1.00 42.00 96 PHE A CA 1
ATOM 724 C C . PHE A 1 96 ? 26.792 -8.566 1.791 1.00 42.00 96 PHE A C 1
ATOM 726 O O . PHE A 1 96 ? 26.884 -8.798 2.993 1.00 42.00 96 PHE A O 1
ATOM 733 N N . SER A 1 97 ? 25.673 -8.849 1.115 1.00 44.91 97 SER A N 1
ATOM 734 C CA . SER A 1 97 ? 24.587 -9.618 1.722 1.00 44.91 97 SER A CA 1
ATOM 735 C C . SER A 1 97 ? 24.890 -11.092 1.474 1.00 44.91 97 SER A C 1
ATOM 737 O O . SER A 1 97 ? 24.504 -11.638 0.445 1.00 44.91 97 SER A O 1
ATOM 739 N N . GLY A 1 98 ? 25.609 -11.745 2.391 1.00 37.66 98 GLY A N 1
ATOM 740 C CA . GLY A 1 98 ? 26.000 -13.167 2.318 1.00 37.66 98 GLY A CA 1
ATOM 741 C C . GLY A 1 98 ? 24.844 -14.183 2.261 1.00 37.66 98 GLY A C 1
ATOM 742 O O . GLY A 1 98 ? 25.051 -15.370 2.490 1.00 37.66 98 GLY A O 1
ATOM 743 N N . ARG A 1 99 ? 23.624 -13.736 1.957 1.00 40.53 99 ARG A N 1
ATOM 744 C CA . ARG A 1 99 ? 22.467 -14.551 1.610 1.00 40.53 99 ARG A CA 1
ATOM 745 C C . ARG A 1 99 ? 21.956 -14.090 0.253 1.00 40.53 99 ARG A C 1
ATOM 747 O O . ARG A 1 99 ? 21.480 -12.964 0.120 1.00 40.53 99 ARG A O 1
ATOM 754 N N . ALA A 1 100 ? 22.017 -14.974 -0.741 1.00 45.78 100 ALA A N 1
ATOM 755 C CA . ALA A 1 100 ? 21.100 -14.872 -1.863 1.00 45.78 100 ALA A CA 1
ATOM 756 C C . ALA A 1 100 ? 19.687 -14.903 -1.267 1.00 45.78 100 ALA A C 1
ATOM 758 O O . ALA A 1 100 ? 19.355 -15.844 -0.547 1.00 45.78 100 ALA A O 1
ATOM 759 N N . ALA A 1 101 ? 18.891 -13.857 -1.489 1.00 50.50 101 ALA A N 1
ATOM 760 C CA . ALA A 1 101 ? 17.475 -13.929 -1.178 1.00 50.50 101 ALA A CA 1
ATOM 761 C C . ALA A 1 101 ? 16.913 -15.079 -2.021 1.00 50.50 101 ALA A C 1
ATOM 763 O O . ALA A 1 101 ? 16.925 -15.005 -3.252 1.00 50.50 101 ALA A O 1
ATOM 764 N N . GLU A 1 102 ? 16.524 -16.177 -1.375 1.00 53.66 102 GLU A N 1
ATOM 765 C CA . GLU A 1 102 ? 15.788 -17.247 -2.035 1.00 53.66 102 GLU A CA 1
ATOM 766 C C . GLU A 1 102 ? 14.503 -16.615 -2.572 1.00 53.66 102 GLU A C 1
ATOM 768 O O . GLU A 1 102 ? 13.612 -16.236 -1.814 1.00 53.66 102 GLU A O 1
ATOM 773 N N . GLY A 1 103 ? 14.482 -16.369 -3.884 1.00 55.03 103 GLY A N 1
ATOM 774 C CA . GLY A 1 103 ? 13.422 -15.644 -4.572 1.00 55.03 103 GLY A CA 1
ATOM 775 C C . GLY A 1 103 ? 12.129 -16.445 -4.572 1.00 55.03 103 GLY A C 1
ATOM 776 O O . GLY A 1 103 ? 11.854 -17.176 -5.522 1.00 55.03 103 GLY A O 1
ATOM 777 N N . GLY A 1 104 ? 11.359 -16.317 -3.498 1.00 65.06 104 GLY A N 1
ATOM 778 C CA . GLY A 1 104 ? 9.964 -16.724 -3.437 1.00 65.06 104 GLY A CA 1
ATOM 779 C C . GLY A 1 104 ? 9.067 -15.631 -4.011 1.00 65.06 104 GLY A C 1
ATOM 780 O O . GLY A 1 104 ? 9.381 -14.446 -3.918 1.00 65.06 104 GLY A O 1
ATOM 781 N N . GLU A 1 105 ? 7.947 -16.023 -4.613 1.00 72.19 105 GLU A N 1
ATOM 782 C CA . GLU A 1 105 ? 6.871 -15.078 -4.912 1.00 72.19 105 GLU A CA 1
ATOM 783 C C . GLU A 1 105 ? 6.373 -14.468 -3.595 1.00 72.19 105 GLU A C 1
ATOM 785 O O . GLU A 1 105 ? 6.010 -15.188 -2.659 1.00 72.19 105 GLU A O 1
ATOM 790 N N . ALA A 1 106 ? 6.368 -13.139 -3.519 1.00 84.94 106 ALA A N 1
ATOM 791 C CA . ALA A 1 106 ? 5.813 -12.417 -2.388 1.00 84.94 106 ALA A CA 1
ATOM 792 C C . ALA A 1 106 ? 4.371 -12.011 -2.707 1.00 84.94 106 ALA A C 1
ATOM 794 O O . ALA A 1 106 ? 4.030 -11.654 -3.837 1.00 84.94 106 ALA A O 1
ATOM 795 N N . GLY A 1 107 ? 3.504 -12.065 -1.702 1.00 89.00 107 GLY A N 1
ATOM 796 C CA . GLY A 1 107 ? 2.105 -11.699 -1.858 1.00 89.00 107 GLY A CA 1
ATOM 797 C C . GLY A 1 107 ? 1.487 -11.256 -0.546 1.00 89.00 107 GLY A C 1
ATOM 798 O O . GLY A 1 107 ? 1.999 -11.571 0.531 1.00 89.00 107 GLY A O 1
ATOM 799 N N . ALA A 1 108 ? 0.397 -10.513 -0.657 1.00 92.25 108 ALA A N 1
ATOM 800 C CA . ALA A 1 108 ? -0.416 -10.057 0.451 1.00 92.25 108 ALA A CA 1
ATOM 801 C C . ALA A 1 108 ? -1.896 -10.117 0.066 1.00 92.25 108 ALA A C 1
ATOM 803 O O . ALA A 1 108 ? -2.257 -9.850 -1.080 1.00 92.25 108 ALA A O 1
ATOM 804 N N . VAL A 1 109 ? -2.753 -10.437 1.027 1.00 93.25 109 VAL A N 1
ATOM 805 C CA . VAL A 1 109 ? -4.197 -10.231 0.904 1.00 93.25 109 VAL A CA 1
ATOM 806 C C . VAL A 1 109 ? -4.539 -8.970 1.676 1.00 93.25 109 VAL A C 1
ATOM 808 O O . VAL A 1 109 ? -4.232 -8.862 2.864 1.00 93.25 109 VAL A O 1
ATOM 811 N N . VAL A 1 110 ? -5.150 -8.019 0.982 1.00 94.81 110 VAL A N 1
ATOM 812 C CA . VAL A 1 110 ? -5.749 -6.830 1.579 1.00 94.81 110 VAL A CA 1
ATOM 813 C C . VAL A 1 110 ? -7.238 -7.104 1.699 1.00 94.81 110 VAL A C 1
ATOM 815 O O . VAL A 1 110 ? -7.849 -7.516 0.718 1.00 94.81 110 VAL A O 1
ATOM 818 N N . ALA A 1 111 ? -7.822 -6.912 2.869 1.00 95.25 111 ALA A N 1
ATOM 819 C CA . ALA A 1 111 ? -9.228 -7.194 3.112 1.00 95.25 111 ALA A CA 1
ATOM 820 C C . ALA A 1 111 ? -9.872 -6.087 3.937 1.00 95.25 111 ALA A C 1
ATOM 822 O O . ALA A 1 111 ? -9.180 -5.278 4.561 1.00 95.25 111 ALA A O 1
ATOM 823 N N . ARG A 1 112 ? -11.202 -6.071 3.935 1.00 94.25 112 ARG A N 1
ATOM 824 C CA . ARG A 1 112 ? -11.981 -5.245 4.849 1.00 94.25 112 ARG A CA 1
ATOM 825 C C . ARG A 1 112 ? -12.279 -5.952 6.174 1.00 94.25 112 ARG A C 1
ATOM 827 O O . ARG A 1 112 ? -12.293 -7.181 6.223 1.00 94.25 112 ARG A O 1
ATOM 834 N N . GLY A 1 113 ? -12.526 -5.203 7.246 1.00 92.44 113 GLY A N 1
ATOM 835 C CA . GLY A 1 113 ? -13.032 -5.716 8.525 1.00 92.44 113 GLY A CA 1
ATOM 836 C C . GLY A 1 113 ? -11.973 -6.221 9.502 1.00 92.44 113 GLY A C 1
ATOM 837 O O . GLY A 1 113 ? -12.073 -5.960 10.700 1.00 92.44 113 GLY A O 1
ATOM 838 N N . ALA A 1 114 ? -10.974 -6.967 9.025 1.00 90.81 114 ALA A N 1
ATOM 839 C CA . ALA A 1 114 ? -9.973 -7.581 9.895 1.00 90.81 114 ALA A CA 1
ATOM 840 C C . ALA A 1 114 ? -8.656 -7.901 9.177 1.00 90.81 114 ALA A C 1
ATOM 842 O O . ALA A 1 114 ? -8.617 -8.146 7.971 1.00 90.81 114 ALA A O 1
ATOM 843 N N . GLY A 1 115 ? -7.573 -7.968 9.954 1.00 92.62 115 GLY A N 1
ATOM 844 C CA . GLY A 1 115 ? -6.267 -8.447 9.514 1.00 92.62 115 GLY A CA 1
ATOM 845 C C . GLY A 1 115 ? -5.187 -8.228 10.569 1.00 92.62 115 GLY A C 1
ATOM 846 O O . GLY A 1 115 ? -5.480 -7.795 11.677 1.00 92.62 115 GLY A O 1
ATOM 847 N N . THR A 1 116 ? -3.936 -8.517 10.216 1.00 92.75 116 THR A N 1
ATOM 848 C CA . THR A 1 116 ? -2.774 -8.407 11.119 1.00 92.75 116 THR A CA 1
ATOM 849 C C . THR A 1 116 ? -2.191 -6.996 11.180 1.00 92.75 116 THR A C 1
ATOM 851 O O . THR A 1 116 ? -1.390 -6.679 12.051 1.00 92.75 116 THR A O 1
ATOM 854 N N . ALA A 1 117 ? -2.527 -6.141 10.214 1.00 94.12 117 ALA A N 1
ATOM 855 C CA . ALA A 1 117 ? -2.197 -4.722 10.267 1.00 94.12 117 ALA A CA 1
ATOM 856 C C . ALA A 1 117 ? -3.217 -3.902 9.491 1.00 94.12 117 ALA A C 1
ATOM 858 O O . ALA A 1 117 ? -3.577 -4.252 8.370 1.00 94.12 117 ALA A O 1
ATOM 859 N N . ARG A 1 118 ? -3.642 -2.777 10.056 1.00 95.50 118 ARG A N 1
ATOM 860 C CA . ARG A 1 118 ? -4.495 -1.799 9.385 1.00 95.50 118 ARG A CA 1
ATOM 861 C C . ARG A 1 118 ? -3.659 -0.889 8.495 1.00 95.50 118 ARG A C 1
ATOM 863 O O . ARG A 1 118 ? -2.610 -0.409 8.922 1.00 95.50 118 ARG A O 1
ATOM 870 N N . ILE A 1 119 ? -4.134 -0.623 7.283 1.00 96.00 119 ILE A N 1
ATOM 871 C CA . ILE A 1 119 ? -3.558 0.379 6.383 1.00 96.00 119 ILE A CA 1
ATOM 872 C C . ILE A 1 119 ? -4.179 1.728 6.739 1.00 96.00 119 ILE A C 1
ATOM 874 O O . ILE A 1 119 ? -5.366 1.934 6.519 1.00 96.00 119 ILE A O 1
ATOM 878 N N . LEU A 1 120 ? -3.388 2.641 7.304 1.00 96.38 120 LEU A N 1
ATOM 879 C CA . LEU A 1 120 ? -3.876 3.965 7.705 1.00 96.38 120 LEU A CA 1
ATOM 880 C C . LEU A 1 120 ? -3.797 4.975 6.562 1.00 96.38 120 LEU A C 1
ATOM 882 O O . LEU A 1 120 ? -4.694 5.795 6.390 1.00 96.38 120 LEU A O 1
ATOM 886 N N . SER A 1 121 ? -2.730 4.912 5.767 1.00 96.38 121 SER A N 1
ATOM 887 C CA . SER A 1 121 ? -2.545 5.798 4.621 1.00 96.38 121 SER A CA 1
ATOM 888 C C . SER A 1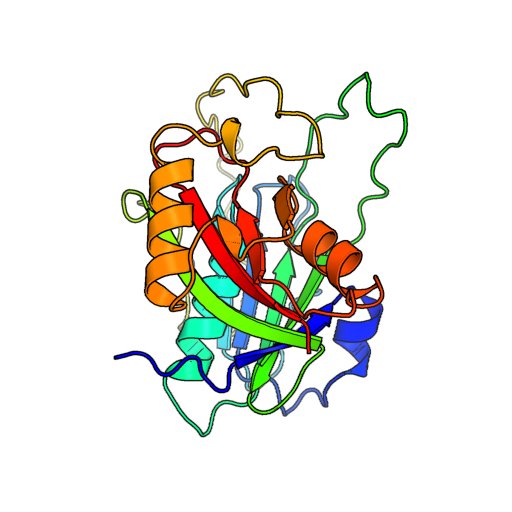 121 ? -1.611 5.187 3.583 1.00 96.38 121 SER A C 1
ATOM 890 O O . SER A 1 121 ? -0.777 4.324 3.877 1.00 96.38 121 SER A O 1
ATOM 892 N N . THR A 1 122 ? -1.746 5.652 2.341 1.00 95.31 122 THR A N 1
ATOM 893 C CA . THR A 1 122 ? -0.819 5.342 1.250 1.00 95.31 122 THR A CA 1
ATOM 894 C C . THR A 1 122 ? -0.625 6.579 0.376 1.00 95.31 122 THR A C 1
ATOM 896 O O . THR A 1 122 ? -1.590 7.129 -0.156 1.00 95.31 122 THR A O 1
ATOM 899 N N . VAL A 1 123 ? 0.626 6.998 0.196 1.00 94.12 123 VAL A N 1
ATOM 900 C CA . VAL A 1 123 ? 1.003 8.202 -0.556 1.00 94.12 123 VAL A CA 1
ATOM 901 C C . VAL A 1 123 ? 1.951 7.824 -1.680 1.00 94.12 123 VAL A C 1
ATOM 903 O O . VAL A 1 123 ? 2.901 7.070 -1.480 1.00 94.12 123 VAL A O 1
ATOM 906 N N . PHE A 1 124 ? 1.707 8.388 -2.860 1.00 90.75 124 PHE A N 1
ATOM 907 C CA . PHE A 1 124 ? 2.609 8.322 -4.001 1.00 90.75 124 PHE A CA 1
ATOM 908 C C . PHE A 1 124 ? 2.931 9.739 -4.456 1.00 90.75 124 PHE A C 1
ATOM 910 O O . PHE A 1 124 ? 2.059 10.464 -4.930 1.00 90.75 124 PHE A O 1
ATOM 917 N N . LEU A 1 125 ? 4.189 10.134 -4.296 1.00 90.06 125 LEU A N 1
ATOM 918 C CA . LEU A 1 125 ? 4.730 11.336 -4.914 1.00 90.06 125 LEU A CA 1
ATOM 919 C C . LEU A 1 125 ? 5.339 10.961 -6.258 1.00 90.06 125 LEU A C 1
ATOM 921 O O . LEU A 1 125 ? 5.867 9.861 -6.395 1.00 90.06 125 LEU A O 1
ATOM 925 N N . GLY A 1 126 ? 5.282 11.863 -7.231 1.00 83.88 126 GLY A N 1
ATOM 926 C CA . GLY A 1 126 ? 5.833 11.626 -8.561 1.00 83.88 126 GLY A CA 1
ATOM 927 C C . GLY A 1 126 ? 4.925 12.122 -9.672 1.00 83.88 126 GLY A C 1
ATOM 928 O O . GLY A 1 126 ? 3.782 12.516 -9.430 1.00 83.88 126 GLY A O 1
ATOM 929 N N . ALA A 1 127 ? 5.442 12.103 -10.896 1.00 69.44 127 ALA A N 1
ATOM 930 C CA . ALA A 1 127 ? 4.574 12.239 -12.057 1.00 69.44 127 ALA A CA 1
ATOM 931 C C . ALA A 1 127 ? 3.754 10.945 -12.188 1.00 69.44 127 ALA A C 1
ATOM 933 O O . ALA A 1 127 ? 4.267 9.872 -11.847 1.00 69.44 127 ALA A O 1
ATOM 934 N N . PRO A 1 128 ? 2.495 11.002 -12.664 1.00 58.56 128 PRO A N 1
ATOM 935 C CA . PRO A 1 128 ? 1.823 9.785 -13.084 1.00 58.56 128 PRO A CA 1
ATOM 936 C C . PRO A 1 128 ? 2.765 9.086 -14.067 1.00 58.56 128 PRO A C 1
ATOM 938 O O . PRO A 1 128 ? 3.235 9.723 -15.009 1.00 58.56 128 PRO A O 1
ATOM 941 N N . PRO A 1 129 ? 3.134 7.825 -13.817 1.00 54.50 129 PRO A N 1
ATOM 942 C CA . PRO A 1 129 ? 4.038 7.140 -14.714 1.00 54.50 129 PRO A CA 1
ATOM 943 C C . PRO A 1 129 ? 3.367 7.083 -16.084 1.00 54.50 129 PRO A C 1
ATOM 945 O O . PRO A 1 129 ? 2.266 6.540 -16.190 1.00 54.50 129 PRO A O 1
ATOM 948 N N . ASP A 1 130 ? 4.041 7.603 -17.111 1.00 49.06 130 ASP A N 1
ATOM 949 C CA . ASP A 1 130 ? 3.534 7.668 -18.492 1.00 49.06 130 ASP A CA 1
ATOM 950 C C . ASP A 1 130 ? 3.091 6.289 -19.040 1.00 49.06 130 ASP A C 1
ATOM 952 O O . ASP A 1 130 ? 2.426 6.204 -20.069 1.00 49.06 130 ASP A O 1
ATOM 956 N N . GLU A 1 131 ? 3.428 5.196 -18.338 1.00 51.66 131 GLU A N 1
ATOM 957 C CA . GLU A 1 131 ? 3.233 3.812 -18.771 1.00 51.66 131 GLU A CA 1
ATOM 958 C C . GLU A 1 131 ? 2.656 2.840 -17.705 1.00 51.66 131 GLU A C 1
ATOM 960 O O . GLU A 1 131 ? 2.499 1.662 -18.017 1.00 51.66 131 GLU A O 1
ATOM 965 N N . ALA A 1 132 ? 2.357 3.226 -16.448 1.00 52.91 132 ALA A N 1
ATOM 966 C CA . ALA A 1 132 ? 2.192 2.201 -15.382 1.00 52.91 132 ALA A CA 1
ATOM 967 C C . ALA A 1 132 ? 0.796 1.595 -15.157 1.00 52.91 132 ALA A C 1
ATOM 969 O O . ALA A 1 132 ? 0.646 0.794 -14.232 1.00 52.91 132 ALA A O 1
ATOM 970 N N . LEU A 1 133 ? -0.212 1.906 -15.966 1.00 54.34 133 LEU A N 1
ATOM 971 C CA . LEU A 1 133 ? -1.532 1.281 -15.830 1.00 54.34 133 LEU A CA 1
ATOM 972 C C . LEU A 1 133 ? -1.821 0.376 -17.024 1.00 54.34 133 LEU A C 1
ATOM 974 O O . LEU A 1 133 ? -2.353 0.798 -18.049 1.00 54.34 133 LEU A O 1
ATOM 978 N N . PHE A 1 134 ? -1.485 -0.906 -16.870 1.00 54.09 134 PHE A N 1
ATOM 979 C CA . PHE A 1 134 ? -1.867 -1.933 -17.827 1.00 54.09 134 PHE A CA 1
ATOM 980 C C . PHE A 1 134 ? -3.196 -2.578 -17.406 1.00 54.09 134 PHE A C 1
ATOM 982 O O . PHE A 1 134 ? -3.223 -3.482 -16.578 1.00 54.09 134 PHE A O 1
ATOM 989 N N . ARG A 1 135 ? -4.259 -2.121 -18.087 1.00 54.34 135 ARG A N 1
ATOM 990 C CA . ARG A 1 135 ? -5.525 -2.811 -18.429 1.00 54.34 135 ARG A CA 1
ATOM 991 C C . ARG A 1 135 ? -6.439 -3.251 -17.276 1.00 54.34 135 ARG A C 1
ATOM 993 O O . ARG A 1 135 ? -6.063 -4.088 -16.472 1.00 54.34 135 ARG A O 1
ATOM 1000 N N . ALA A 1 136 ? -7.688 -2.782 -17.300 1.00 52.22 136 ALA A N 1
ATOM 1001 C CA . ALA A 1 136 ? -8.741 -3.163 -16.350 1.00 52.22 136 ALA A CA 1
ATOM 1002 C C . ALA A 1 136 ? -9.958 -3.854 -17.001 1.00 52.22 136 ALA A C 1
ATOM 1004 O O . ALA A 1 136 ? -10.839 -4.329 -16.296 1.00 52.22 136 ALA A O 1
ATOM 1005 N N . ASP A 1 137 ? -10.038 -3.906 -18.333 1.00 44.16 137 ASP A N 1
ATOM 1006 C CA . ASP A 1 137 ? -11.308 -4.064 -19.056 1.00 44.16 137 ASP A CA 1
ATOM 1007 C C . ASP A 1 137 ? -11.411 -5.304 -19.957 1.00 44.16 137 ASP A C 1
ATOM 1009 O O . ASP A 1 137 ? -12.440 -5.512 -20.598 1.00 44.16 137 ASP A O 1
ATOM 1013 N N . LEU A 1 138 ? -10.392 -6.166 -20.009 1.00 48.69 138 LEU A N 1
ATOM 1014 C CA . LEU A 1 138 ? -10.472 -7.415 -20.768 1.00 48.69 138 LEU A CA 1
ATOM 1015 C C . LEU A 1 138 ? -10.400 -8.637 -19.854 1.00 48.69 138 LEU A C 1
ATOM 1017 O O . LEU A 1 138 ? -9.646 -8.614 -18.879 1.00 48.69 138 LEU A O 1
ATOM 1021 N N . PRO A 1 139 ? -11.104 -9.742 -20.193 1.00 53.84 139 PRO A N 1
ATOM 1022 C CA . PRO A 1 139 ? -10.857 -11.025 -19.545 1.00 53.84 139 PRO A CA 1
ATOM 1023 C C . PRO A 1 139 ? -9.355 -11.273 -19.573 1.00 53.84 139 PRO A C 1
ATOM 1025 O O . PRO A 1 139 ? -8.762 -11.089 -20.637 1.00 53.84 139 PRO A O 1
ATOM 1028 N N . TRP A 1 140 ? -8.764 -11.644 -18.430 1.00 44.25 140 TRP A N 1
ATOM 1029 C CA . TRP A 1 140 ? -7.323 -11.863 -18.309 1.00 44.25 140 TRP A CA 1
ATOM 1030 C C . TRP A 1 140 ? -6.838 -12.719 -19.476 1.00 44.25 140 TRP A C 1
ATOM 1032 O O . TRP A 1 140 ? -7.057 -13.932 -19.541 1.00 44.25 140 TRP A O 1
ATOM 1042 N N . ARG A 1 141 ? -6.235 -12.050 -20.451 1.00 45.50 141 ARG A N 1
ATOM 1043 C CA . ARG A 1 141 ? -5.471 -12.673 -21.509 1.00 45.50 141 ARG A CA 1
ATOM 1044 C C . ARG A 1 141 ? -4.054 -12.410 -21.080 1.00 45.50 141 ARG A C 1
ATOM 1046 O O . ARG A 1 141 ? -3.647 -11.248 -21.044 1.00 45.50 141 ARG A O 1
ATOM 1053 N N . GLU A 1 142 ? -3.338 -13.485 -20.753 1.00 44.31 142 GLU A N 1
ATOM 1054 C CA . GLU A 1 142 ? -1.879 -13.460 -20.780 1.00 44.31 142 GLU A CA 1
ATOM 1055 C C . GLU A 1 142 ? -1.519 -12.673 -22.043 1.00 44.31 142 GLU A C 1
ATOM 1057 O O . GLU A 1 142 ? -2.047 -13.024 -23.112 1.00 44.31 142 GLU A O 1
ATOM 1062 N N . PRO A 1 143 ? -0.780 -11.549 -21.934 1.00 44.00 143 PRO A N 1
ATOM 1063 C CA . PRO A 1 143 ? -0.395 -10.798 -23.107 1.00 44.00 143 PRO A CA 1
ATOM 1064 C C . PRO A 1 143 ? 0.123 -11.830 -24.096 1.00 44.00 143 PRO A C 1
ATOM 1066 O O . PRO A 1 143 ? 1.052 -12.575 -23.763 1.00 44.00 143 PRO A O 1
ATOM 1069 N N . SER A 1 144 ? -0.500 -11.942 -25.285 1.00 40.44 144 SER A N 1
ATOM 1070 C CA . SER A 1 144 ? 0.162 -12.668 -26.368 1.00 40.44 144 SER A CA 1
ATOM 1071 C C . SER A 1 144 ? 1.594 -12.160 -26.345 1.00 40.44 144 SER A C 1
ATOM 1073 O O . SER A 1 144 ? 1.749 -10.952 -26.137 1.00 40.44 144 SER A O 1
ATOM 1075 N N . PRO A 1 145 ? 2.616 -13.024 -26.475 1.00 46.53 145 PRO A N 1
ATOM 1076 C CA . PRO A 1 145 ? 3.987 -12.571 -26.611 1.00 46.53 145 PRO A CA 1
ATOM 1077 C C . PRO A 1 145 ? 4.023 -11.744 -27.893 1.00 46.53 145 PRO A C 1
ATOM 1079 O O . PRO A 1 145 ? 4.321 -12.246 -28.974 1.00 46.53 145 PRO A O 1
ATOM 1082 N N . ALA A 1 146 ? 3.585 -10.490 -27.791 1.00 43.72 146 ALA A N 1
ATOM 1083 C CA . ALA A 1 146 ? 3.598 -9.485 -28.811 1.00 43.72 146 ALA A CA 1
ATOM 1084 C C . ALA A 1 146 ? 5.060 -9.465 -29.133 1.00 43.72 146 ALA A C 1
ATOM 1086 O O . ALA A 1 146 ? 5.836 -9.175 -28.220 1.00 43.72 146 ALA A O 1
ATOM 1087 N N . ARG A 1 147 ? 5.388 -9.969 -30.338 1.00 44.91 147 ARG A N 1
ATOM 1088 C CA . ARG A 1 147 ? 6.746 -10.237 -30.807 1.00 44.91 147 ARG A CA 1
ATOM 1089 C C . ARG A 1 147 ? 7.625 -9.223 -30.127 1.00 44.91 147 ARG A C 1
ATOM 1091 O O . ARG A 1 147 ? 7.507 -8.043 -30.467 1.00 44.91 147 ARG A O 1
ATOM 1098 N N . HIS A 1 148 ? 8.336 -9.660 -29.080 1.00 46.88 148 HIS A N 1
ATOM 1099 C CA . HIS A 1 148 ? 9.121 -8.736 -28.284 1.00 46.88 148 HIS A CA 1
ATOM 1100 C C . HIS A 1 148 ? 9.902 -7.965 -29.333 1.00 46.88 148 HIS A C 1
ATOM 1102 O O . HIS A 1 148 ? 10.546 -8.602 -30.173 1.00 46.88 148 HIS A O 1
ATOM 1108 N N . ARG A 1 149 ? 9.771 -6.631 -29.382 1.00 46.03 149 ARG A N 1
ATOM 1109 C CA . ARG A 1 149 ? 10.813 -5.848 -30.037 1.00 46.03 149 ARG A CA 1
ATOM 1110 C C . ARG A 1 149 ? 12.052 -6.322 -29.306 1.00 46.03 149 ARG A C 1
ATOM 1112 O O . ARG A 1 149 ? 12.223 -6.010 -28.137 1.00 46.03 149 ARG A O 1
ATOM 1119 N N . SER A 1 150 ? 12.817 -7.202 -29.934 1.00 45.19 150 SER A N 1
ATOM 1120 C CA . SER A 1 150 ? 13.855 -8.019 -29.308 1.00 45.19 150 SER A CA 1
ATOM 1121 C C . SER A 1 150 ? 15.085 -7.182 -28.958 1.00 45.19 150 SER A C 1
ATOM 1123 O O . SER A 1 150 ? 16.160 -7.713 -28.698 1.00 45.19 150 SER A O 1
ATOM 1125 N N . GLY A 1 151 ? 14.916 -5.860 -28.916 1.00 53.03 151 GLY A N 1
ATOM 1126 C CA . GLY A 1 151 ? 15.841 -4.954 -28.289 1.00 53.03 151 GLY A CA 1
ATOM 1127 C C . GLY A 1 151 ? 15.637 -4.993 -26.774 1.00 53.03 151 GLY A C 1
ATOM 1128 O O . GLY A 1 151 ? 14.497 -5.027 -26.306 1.00 53.03 151 GLY A O 1
ATOM 1129 N N . PRO A 1 152 ? 16.718 -4.986 -25.983 1.00 51.56 152 PRO A N 1
ATOM 1130 C CA . PRO A 1 152 ? 16.601 -4.701 -24.563 1.00 51.56 152 PRO A CA 1
ATOM 1131 C C . PRO A 1 152 ? 15.793 -3.410 -24.388 1.00 51.56 152 PRO A C 1
ATOM 1133 O O . PRO A 1 152 ? 16.069 -2.413 -25.057 1.00 51.56 152 PRO A O 1
ATOM 1136 N N . LEU A 1 153 ? 14.800 -3.426 -23.492 1.00 48.72 153 LEU A N 1
ATOM 1137 C CA . LEU A 1 153 ? 14.285 -2.189 -22.915 1.00 48.72 153 LEU A CA 1
ATOM 1138 C C . LEU A 1 153 ? 15.473 -1.538 -22.208 1.00 48.72 153 LEU A C 1
ATOM 1140 O O . LEU A 1 153 ? 15.814 -1.877 -21.074 1.00 48.72 153 LEU A O 1
ATOM 1144 N N . SER A 1 154 ? 16.162 -0.660 -22.929 1.00 47.53 154 SER A N 1
ATOM 1145 C CA . SER A 1 154 ? 17.216 0.185 -22.396 1.00 47.53 154 SER A CA 1
ATOM 1146 C C . SER A 1 154 ? 16.541 1.264 -21.569 1.00 47.53 154 SER A C 1
ATOM 1148 O O . SER A 1 154 ? 16.488 2.424 -21.965 1.00 47.53 154 SER A O 1
ATOM 1150 N N . LEU A 1 155 ? 16.007 0.880 -20.408 1.00 50.31 155 LEU A N 1
ATOM 1151 C CA . LEU A 1 155 ? 15.807 1.854 -19.353 1.00 50.31 155 LEU A CA 1
ATOM 1152 C C . LEU A 1 155 ? 17.192 2.463 -19.111 1.00 50.31 155 LEU A C 1
ATOM 1154 O O . LEU A 1 155 ? 18.145 1.692 -18.912 1.00 50.31 155 LEU A O 1
ATOM 1158 N N . PRO A 1 156 ? 17.359 3.796 -19.196 1.00 49.28 156 PRO A N 1
ATOM 1159 C CA . PRO A 1 156 ? 18.636 4.412 -18.885 1.00 49.28 156 PRO A CA 1
ATOM 1160 C C . PRO A 1 156 ? 19.070 3.853 -17.536 1.00 49.28 156 PRO A C 1
ATOM 1162 O O . PRO A 1 156 ? 18.298 3.889 -16.576 1.00 49.28 156 PRO A O 1
ATOM 1165 N N . ARG A 1 157 ? 20.262 3.238 -17.491 1.00 49.16 157 ARG A N 1
ATOM 1166 C CA . ARG A 1 157 ? 20.860 2.707 -16.262 1.00 49.16 157 ARG A CA 1
ATOM 1167 C C . ARG A 1 157 ? 21.040 3.886 -15.313 1.00 49.16 157 ARG A C 1
ATOM 1169 O O . ARG A 1 157 ? 22.105 4.494 -15.254 1.00 49.16 157 ARG A O 1
ATOM 1176 N N . ARG A 1 158 ? 19.985 4.241 -14.585 1.00 52.16 158 ARG A N 1
ATOM 1177 C CA . ARG A 1 158 ? 20.063 5.204 -13.502 1.00 52.16 158 ARG A CA 1
ATOM 1178 C C . ARG A 1 158 ? 20.985 4.550 -12.488 1.00 52.16 158 ARG A C 1
ATOM 1180 O O . ARG A 1 158 ? 20.734 3.414 -12.078 1.00 52.16 158 ARG A O 1
ATOM 1187 N N . ARG A 1 159 ? 22.103 5.214 -12.176 1.00 47.28 159 ARG A N 1
ATOM 1188 C CA . ARG A 1 159 ? 23.038 4.760 -11.142 1.00 47.28 159 ARG A CA 1
ATOM 1189 C C . ARG A 1 159 ? 22.206 4.470 -9.893 1.00 47.28 159 ARG A C 1
ATOM 1191 O O . ARG A 1 159 ? 21.661 5.392 -9.292 1.00 47.28 159 ARG A O 1
ATOM 1198 N N . ARG A 1 160 ? 22.051 3.189 -9.552 1.00 54.56 160 ARG A N 1
ATOM 1199 C CA . ARG A 1 160 ? 21.498 2.800 -8.257 1.00 54.56 160 ARG A CA 1
ATOM 1200 C C . ARG A 1 160 ? 22.551 3.218 -7.240 1.00 54.56 160 ARG A C 1
ATOM 1202 O O . ARG A 1 160 ? 23.680 2.736 -7.311 1.00 54.56 160 ARG A O 1
ATOM 1209 N N . GLY A 1 161 ? 22.215 4.185 -6.393 1.00 52.69 161 GLY A N 1
ATOM 1210 C CA . GLY A 1 161 ? 23.022 4.465 -5.212 1.00 52.69 161 GLY A CA 1
ATOM 1211 C C . GLY A 1 161 ? 23.065 3.221 -4.328 1.00 52.69 161 GLY A C 1
ATOM 1212 O O . GLY A 1 161 ? 22.180 2.366 -4.421 1.00 52.69 161 GLY A O 1
ATOM 1213 N N . THR A 1 162 ? 24.104 3.101 -3.507 1.00 52.06 162 THR A N 1
ATOM 1214 C CA . THR A 1 162 ? 24.157 2.070 -2.468 1.00 52.06 162 THR A CA 1
ATOM 1215 C C . THR A 1 162 ? 22.896 2.197 -1.606 1.00 52.06 162 THR A C 1
ATOM 1217 O O . THR A 1 162 ? 22.636 3.300 -1.118 1.00 52.06 162 THR A O 1
ATOM 1220 N N . PRO A 1 163 ? 22.085 1.136 -1.448 1.00 49.78 163 PRO A N 1
ATOM 1221 C CA . PRO A 1 163 ? 20.939 1.189 -0.556 1.00 49.78 163 PRO A CA 1
ATOM 1222 C C . PRO A 1 163 ? 21.431 1.473 0.874 1.00 49.78 163 PRO A C 1
ATOM 1224 O O . PRO A 1 163 ? 22.454 0.913 1.285 1.00 49.78 163 PRO A O 1
ATOM 1227 N N . PRO A 1 164 ? 20.758 2.359 1.625 1.00 50.78 164 PRO A N 1
ATOM 1228 C CA . PRO A 1 164 ? 21.111 2.621 3.013 1.00 50.78 164 PRO A CA 1
ATOM 1229 C C . PRO A 1 164 ? 20.919 1.355 3.870 1.00 50.78 164 PRO A C 1
ATOM 1231 O O . PRO A 1 164 ? 20.134 0.480 3.500 1.00 50.78 164 PRO A O 1
ATOM 1234 N N . PRO A 1 165 ? 21.647 1.222 4.994 1.00 52.06 165 PRO A N 1
ATOM 1235 C CA . PRO A 1 165 ? 21.563 0.049 5.860 1.00 52.06 165 PRO A CA 1
ATOM 1236 C C . PRO A 1 165 ? 20.144 -0.179 6.410 1.00 52.06 165 PRO A C 1
ATOM 1238 O O . PRO A 1 165 ? 19.407 0.762 6.691 1.00 52.06 165 PRO A O 1
ATOM 1241 N N . ASP A 1 166 ? 19.810 -1.455 6.623 1.00 52.62 166 ASP A N 1
ATOM 1242 C CA . ASP A 1 166 ? 18.471 -2.016 6.909 1.00 52.62 166 ASP A CA 1
ATOM 1243 C C . ASP A 1 166 ? 17.837 -1.594 8.258 1.00 52.62 166 ASP A C 1
ATOM 1245 O O . ASP A 1 166 ? 16.761 -2.050 8.642 1.00 52.62 166 ASP A O 1
ATOM 1249 N N . ARG A 1 167 ? 18.502 -0.713 9.012 1.00 52.03 167 ARG A N 1
ATOM 1250 C CA . ARG A 1 167 ? 17.957 -0.058 10.207 1.00 52.03 167 ARG A CA 1
ATOM 1251 C C . ARG A 1 167 ? 17.868 1.428 9.904 1.00 52.03 167 ARG A C 1
ATOM 1253 O O . ARG A 1 167 ? 18.806 2.174 10.167 1.00 52.03 167 ARG A O 1
ATOM 1260 N N . GLY A 1 168 ? 16.765 1.820 9.272 1.00 54.31 168 GLY A N 1
ATOM 1261 C CA . GLY A 1 168 ? 16.514 3.206 8.911 1.00 54.31 168 GLY A CA 1
ATOM 1262 C C . GLY A 1 168 ? 16.306 4.045 10.161 1.00 54.31 168 GLY A C 1
ATOM 1263 O O . GLY A 1 168 ? 15.192 4.127 10.667 1.00 54.31 168 GLY A O 1
ATOM 1264 N N . ASP A 1 169 ? 17.377 4.663 10.650 1.00 64.50 169 ASP A N 1
ATOM 1265 C CA . ASP A 1 169 ? 17.257 5.882 11.436 1.00 64.50 169 ASP A CA 1
ATOM 1266 C C . ASP A 1 169 ? 16.429 6.870 10.602 1.00 64.50 169 ASP A C 1
ATOM 1268 O O . ASP A 1 169 ? 16.732 7.116 9.429 1.00 64.50 169 ASP A O 1
ATOM 1272 N N . VAL A 1 170 ? 15.355 7.397 11.192 1.00 67.06 170 VAL A N 1
ATOM 1273 C CA . VAL A 1 170 ? 14.470 8.402 10.582 1.00 67.06 170 VAL A CA 1
ATOM 1274 C C . VAL A 1 170 ? 15.284 9.578 10.024 1.00 67.06 170 VAL A C 1
ATOM 1276 O O . VAL A 1 170 ? 14.907 10.186 9.020 1.00 67.06 170 VAL A O 1
ATOM 1279 N N . SER A 1 171 ? 16.440 9.851 10.634 1.00 70.88 171 SER A N 1
ATOM 1280 C CA . SER A 1 171 ? 17.401 10.878 10.235 1.00 70.88 171 SER A CA 1
ATOM 1281 C C . SER A 1 171 ? 17.988 10.680 8.828 1.00 70.88 171 SER A C 1
ATOM 1283 O O . SER A 1 171 ? 18.545 11.623 8.276 1.00 70.88 171 SER A O 1
ATOM 1285 N N . LEU A 1 172 ? 17.857 9.490 8.227 1.00 78.31 172 LEU A N 1
ATOM 1286 C CA . LEU A 1 172 ? 18.364 9.168 6.884 1.00 78.31 172 LEU A CA 1
ATOM 1287 C C . LEU A 1 172 ? 17.354 9.429 5.753 1.00 78.31 172 LEU A C 1
ATOM 1289 O O . LEU A 1 172 ? 17.664 9.172 4.588 1.00 78.31 172 LEU A O 1
ATOM 1293 N N . LEU A 1 173 ? 16.135 9.885 6.064 1.00 82.31 173 LEU A N 1
ATOM 1294 C CA . LEU A 1 173 ? 15.159 10.251 5.037 1.00 82.31 173 LEU A CA 1
ATOM 1295 C C . LEU A 1 173 ? 15.489 11.634 4.462 1.00 82.31 173 LEU A C 1
ATOM 1297 O O . LEU A 1 173 ? 15.453 12.641 5.172 1.00 82.31 173 LEU A O 1
ATOM 1301 N N . GLU A 1 174 ? 15.707 11.711 3.151 1.00 85.19 174 GLU A N 1
ATOM 1302 C CA . GLU A 1 174 ? 16.007 12.967 2.456 1.00 85.19 174 GLU A CA 1
ATOM 1303 C C . GLU A 1 174 ? 15.065 13.214 1.269 1.00 85.19 174 GLU A C 1
ATOM 1305 O O . GLU A 1 174 ? 14.490 12.297 0.684 1.00 85.19 174 GLU A O 1
ATOM 1310 N N . GLY A 1 175 ? 14.897 14.486 0.895 1.00 88.50 175 GLY A N 1
ATOM 1311 C CA . GLY A 1 175 ? 14.221 14.871 -0.346 1.00 88.50 175 GLY A CA 1
ATOM 1312 C C . GLY A 1 175 ? 12.779 14.336 -0.494 1.00 88.50 175 GLY A C 1
ATOM 1313 O O . GLY A 1 175 ? 11.983 14.451 0.445 1.00 88.50 175 GLY A O 1
ATOM 1314 N N . PRO A 1 176 ? 12.404 13.792 -1.674 1.00 87.31 176 PRO A N 1
ATOM 1315 C CA . PRO A 1 176 ? 11.053 13.284 -1.944 1.00 87.31 176 PRO A CA 1
ATOM 1316 C C . PRO A 1 176 ? 10.606 12.153 -1.015 1.00 87.31 176 PRO A C 1
ATOM 1318 O O . PRO A 1 176 ? 9.425 12.070 -0.691 1.00 87.31 176 PRO A O 1
ATOM 1321 N N . GLU A 1 177 ? 11.536 11.320 -0.549 1.00 89.19 177 GLU A N 1
ATOM 1322 C CA . GLU A 1 177 ? 11.247 10.235 0.390 1.00 89.19 177 GLU A CA 1
ATOM 1323 C C . GLU A 1 177 ? 10.722 10.789 1.717 1.00 89.19 177 GLU A C 1
ATOM 1325 O O . GLU A 1 177 ? 9.627 10.428 2.150 1.00 89.19 177 GLU A O 1
ATOM 1330 N N . ARG A 1 178 ? 11.450 11.736 2.326 1.00 92.25 178 ARG A N 1
ATOM 1331 C CA . ARG A 1 178 ? 11.009 12.376 3.574 1.00 92.25 178 ARG A CA 1
ATOM 1332 C C . ARG A 1 178 ? 9.649 13.043 3.403 1.00 92.25 178 ARG A C 1
ATOM 1334 O O . ARG A 1 178 ? 8.801 12.935 4.283 1.00 92.25 178 ARG A O 1
ATOM 1341 N N . LYS A 1 179 ? 9.431 13.710 2.265 1.00 93.25 179 LYS A N 1
ATOM 1342 C CA . LYS A 1 179 ? 8.153 14.361 1.958 1.00 93.25 179 LYS A CA 1
ATOM 1343 C C . LYS A 1 179 ? 7.003 13.350 1.897 1.00 93.25 179 LYS A C 1
ATOM 1345 O O . LYS A 1 179 ? 5.956 13.612 2.479 1.00 93.25 179 LYS A O 1
ATOM 1350 N N . ALA A 1 180 ? 7.198 12.208 1.236 1.00 93.31 180 ALA A N 1
ATOM 1351 C CA . ALA A 1 180 ? 6.175 11.170 1.129 1.00 93.31 180 ALA A C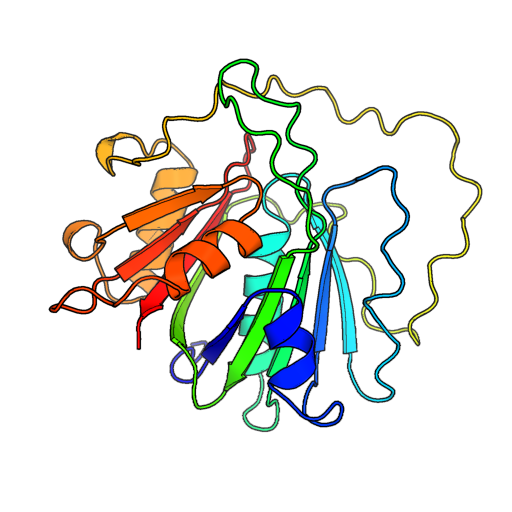A 1
ATOM 1352 C C . ALA A 1 180 ? 5.854 10.535 2.487 1.00 93.31 180 ALA A C 1
ATOM 1354 O O . ALA A 1 180 ? 4.685 10.332 2.797 1.00 93.31 180 ALA A O 1
ATOM 1355 N N . VAL A 1 181 ? 6.877 10.263 3.306 1.00 94.31 181 VAL A N 1
ATOM 1356 C CA . VAL A 1 181 ? 6.697 9.701 4.653 1.00 94.31 181 VAL A CA 1
ATOM 1357 C C . VAL A 1 181 ? 5.946 10.672 5.559 1.00 94.31 181 VAL A C 1
ATOM 1359 O O . VAL A 1 181 ? 4.969 10.277 6.185 1.00 94.31 181 VAL A O 1
ATOM 1362 N N . VAL A 1 182 ? 6.355 11.945 5.599 1.00 95.75 182 VAL A N 1
ATOM 1363 C CA . VAL A 1 182 ? 5.682 12.970 6.414 1.00 95.75 182 VAL A CA 1
ATOM 1364 C C . VAL A 1 182 ? 4.230 13.145 5.982 1.00 95.75 182 VAL A C 1
ATOM 1366 O O . VAL A 1 182 ? 3.353 13.166 6.836 1.00 95.75 182 VAL A O 1
ATOM 1369 N N . GLN A 1 183 ? 3.960 13.212 4.675 1.00 95.75 183 GLN A N 1
ATOM 1370 C CA . GLN A 1 183 ? 2.588 13.317 4.182 1.00 95.75 183 GLN A CA 1
ATOM 1371 C C . GLN A 1 183 ? 1.758 12.076 4.536 1.00 95.75 183 GLN A C 1
ATOM 1373 O O . GLN A 1 183 ? 0.612 12.206 4.946 1.00 95.75 183 GLN A O 1
ATOM 1378 N N . ALA A 1 184 ? 2.319 10.872 4.402 1.00 95.75 184 ALA A N 1
ATOM 1379 C CA . ALA A 1 184 ? 1.598 9.652 4.744 1.00 95.75 184 ALA A CA 1
ATOM 1380 C C . ALA A 1 184 ? 1.283 9.585 6.247 1.00 95.75 184 ALA A C 1
ATOM 1382 O O . ALA A 1 184 ? 0.196 9.154 6.623 1.00 95.75 184 ALA A O 1
ATOM 1383 N N . LEU A 1 185 ? 2.199 10.029 7.109 1.00 96.50 185 LEU A N 1
ATOM 1384 C CA . LEU A 1 185 ? 1.957 10.103 8.551 1.00 96.50 185 LEU A CA 1
ATOM 1385 C C . LEU A 1 185 ? 0.884 11.134 8.896 1.00 96.50 185 LEU A C 1
ATOM 1387 O O . LEU A 1 185 ? -0.016 10.809 9.663 1.00 96.50 185 LEU A O 1
ATOM 1391 N N . ASP A 1 186 ? 0.919 12.309 8.269 1.00 96.19 186 ASP A N 1
ATOM 1392 C CA . ASP A 1 186 ? -0.111 13.339 8.429 1.00 96.19 186 ASP A CA 1
ATOM 1393 C C . ASP A 1 186 ? -1.501 12.815 8.019 1.00 96.19 186 ASP A C 1
ATOM 1395 O O . ASP A 1 186 ? -2.454 12.904 8.790 1.00 96.19 186 ASP A O 1
ATOM 1399 N N . GLU A 1 187 ? -1.605 12.135 6.868 1.00 95.44 187 GLU A N 1
ATOM 1400 C CA . GLU A 1 187 ? -2.845 11.472 6.426 1.00 95.44 187 GLU A CA 1
ATOM 1401 C C . GLU A 1 187 ? -3.309 10.356 7.381 1.00 95.44 187 GLU A C 1
ATOM 1403 O O . GLU A 1 187 ? -4.503 10.068 7.455 1.00 95.44 187 GLU A O 1
ATOM 1408 N N . ALA A 1 188 ? -2.381 9.734 8.113 1.00 95.69 188 ALA A N 1
ATOM 1409 C CA . ALA A 1 188 ? -2.663 8.718 9.126 1.00 95.69 188 ALA A CA 1
ATOM 1410 C C . ALA A 1 188 ? -2.936 9.306 10.526 1.00 95.69 188 ALA A C 1
ATOM 1412 O O . ALA A 1 188 ? -3.188 8.541 11.458 1.00 95.69 188 ALA A O 1
ATOM 1413 N N . GLY A 1 189 ? -2.874 10.633 10.694 1.00 95.56 189 GLY A N 1
ATOM 1414 C CA . GLY A 1 189 ? -3.022 11.301 11.990 1.00 95.56 189 GLY A CA 1
ATOM 1415 C C . GLY A 1 189 ? -1.862 11.049 12.959 1.00 95.56 189 GLY A C 1
ATOM 1416 O O . GLY A 1 189 ? -2.066 11.087 14.170 1.00 95.56 189 GLY A O 1
ATOM 1417 N N . GLY A 1 190 ? -0.669 10.754 12.438 1.00 95.19 190 GLY A N 1
ATOM 1418 C CA . GLY A 1 190 ? 0.536 10.467 13.212 1.00 95.19 190 GLY A CA 1
ATOM 1419 C C . GLY A 1 190 ? 1.717 11.362 12.847 1.00 95.19 190 GLY A C 1
ATOM 1420 O O . GLY A 1 190 ? 1.673 12.204 11.951 1.00 95.19 190 GLY A O 1
ATOM 1421 N N . THR A 1 191 ? 2.818 11.154 13.552 1.00 95.50 191 THR A N 1
ATOM 1422 C CA . THR A 1 191 ? 4.073 11.892 13.412 1.00 95.50 191 THR A CA 1
ATOM 1423 C C . THR A 1 191 ? 5.256 10.928 13.355 1.00 95.50 191 THR A C 1
ATOM 1425 O O . THR A 1 191 ? 5.121 9.727 13.575 1.00 95.50 191 THR A O 1
ATOM 1428 N N . LEU A 1 192 ? 6.455 11.442 13.065 1.00 93.25 192 LEU A N 1
ATOM 1429 C CA . LEU A 1 192 ? 7.666 10.613 13.038 1.00 93.25 192 LEU A CA 1
ATOM 1430 C C . LEU A 1 192 ? 8.014 10.006 14.406 1.00 93.25 192 LEU A C 1
ATOM 1432 O O . LEU A 1 192 ? 8.638 8.951 14.433 1.00 93.25 192 LEU A O 1
ATOM 1436 N N . SER A 1 193 ? 7.621 10.635 15.520 1.00 91.56 193 SER A N 1
ATOM 1437 C CA . SER A 1 193 ? 7.841 10.080 16.863 1.00 91.56 193 SER A CA 1
ATOM 1438 C C . SER A 1 193 ? 6.953 8.877 17.173 1.00 91.56 193 SER A C 1
ATOM 1440 O O . SER A 1 193 ? 7.302 8.095 18.049 1.00 91.56 193 SER A O 1
ATOM 1442 N N . ASP A 1 194 ? 5.857 8.698 16.435 1.00 93.00 194 ASP A N 1
ATOM 1443 C CA . ASP A 1 194 ? 4.944 7.561 16.601 1.00 93.00 194 ASP A CA 1
ATOM 1444 C C . ASP A 1 194 ? 5.412 6.323 15.809 1.00 93.00 194 ASP A C 1
ATOM 1446 O O . ASP A 1 194 ? 4.810 5.250 15.892 1.00 93.00 194 ASP A O 1
ATOM 1450 N N . VAL A 1 195 ? 6.470 6.468 14.999 1.00 92.19 195 VAL A N 1
ATOM 1451 C CA . VAL A 1 195 ? 6.983 5.420 14.113 1.00 92.19 195 VAL A CA 1
ATOM 1452 C C . VAL A 1 195 ? 8.039 4.586 14.826 1.00 92.19 195 VAL A C 1
ATOM 1454 O O . VAL A 1 195 ? 9.163 5.038 15.032 1.00 92.19 195 VAL A O 1
ATOM 1457 N N . ALA A 1 196 ? 7.739 3.316 15.099 1.00 90.69 196 ALA A N 1
ATOM 1458 C CA . ALA A 1 196 ? 8.756 2.391 15.607 1.00 90.69 196 ALA A CA 1
ATOM 1459 C C . ALA A 1 196 ? 9.703 1.894 14.519 1.00 90.69 196 ALA A C 1
ATOM 1461 O O . ALA A 1 196 ? 10.831 1.483 14.804 1.00 90.69 196 ALA A O 1
ATOM 1462 N N . ARG A 1 197 ? 9.239 1.843 13.264 1.00 88.94 197 ARG A N 1
ATOM 1463 C CA . ARG A 1 197 ? 10.049 1.299 12.176 1.00 88.94 197 ARG A CA 1
ATOM 1464 C C . ARG A 1 197 ? 9.697 1.886 10.824 1.00 88.94 197 ARG A C 1
ATOM 1466 O O . ARG A 1 197 ? 8.542 1.869 10.408 1.00 88.94 197 ARG A O 1
ATOM 1473 N N . ILE A 1 198 ? 10.739 2.272 10.094 1.00 90.19 198 ILE A N 1
ATOM 1474 C CA . ILE A 1 198 ? 10.679 2.514 8.656 1.00 90.19 198 ILE A CA 1
ATOM 1475 C C . ILE A 1 198 ? 11.364 1.342 7.955 1.00 90.19 198 ILE A C 1
ATOM 1477 O O . ILE A 1 198 ? 12.541 1.063 8.186 1.00 90.19 198 ILE A O 1
ATOM 1481 N N . VAL A 1 199 ? 10.625 0.648 7.099 1.00 89.38 199 VAL A N 1
ATOM 1482 C CA . VAL A 1 199 ? 11.114 -0.465 6.289 1.00 89.38 199 VAL A CA 1
ATOM 1483 C C . VAL A 1 199 ? 11.311 0.024 4.864 1.00 89.38 199 VAL A C 1
ATOM 1485 O O . VAL A 1 199 ? 10.348 0.326 4.159 1.00 89.38 199 VAL A O 1
ATOM 1488 N N . ARG A 1 200 ? 12.573 0.077 4.437 1.00 86.94 200 ARG A N 1
ATOM 1489 C CA . ARG A 1 200 ? 12.972 0.425 3.072 1.00 86.94 200 ARG A CA 1
ATOM 1490 C C . ARG A 1 200 ? 13.373 -0.852 2.358 1.00 86.94 200 ARG A C 1
ATOM 1492 O O . ARG A 1 200 ? 14.367 -1.467 2.719 1.00 86.94 200 ARG A O 1
ATOM 1499 N N . SER A 1 201 ? 12.617 -1.261 1.350 1.00 82.06 201 SER A N 1
ATOM 1500 C CA . SER A 1 201 ? 12.934 -2.480 0.605 1.00 82.06 201 SER A CA 1
ATOM 1501 C C . SER A 1 201 ? 12.641 -2.296 -0.872 1.00 82.06 201 SER A C 1
ATOM 1503 O O . SER A 1 201 ? 11.688 -1.614 -1.238 1.00 82.06 201 SER A O 1
ATOM 1505 N N . ALA A 1 202 ? 13.455 -2.920 -1.724 1.00 79.38 202 ALA A N 1
ATOM 1506 C CA . ALA A 1 202 ? 13.117 -3.098 -3.135 1.00 79.38 202 ALA A CA 1
ATOM 1507 C C . ALA A 1 202 ? 12.013 -4.156 -3.321 1.00 79.38 202 ALA A C 1
ATOM 1509 O O . ALA A 1 202 ? 11.301 -4.126 -4.318 1.00 79.38 202 ALA A O 1
ATOM 1510 N N . ASP A 1 203 ? 11.869 -5.067 -2.354 1.00 83.19 203 ASP A N 1
ATOM 1511 C CA . ASP A 1 203 ? 10.801 -6.061 -2.267 1.00 83.19 203 ASP A CA 1
ATOM 1512 C C . ASP A 1 203 ? 9.929 -5.753 -1.044 1.00 83.19 203 ASP A C 1
ATOM 1514 O O . ASP A 1 203 ? 10.168 -6.229 0.074 1.00 83.19 203 ASP A O 1
ATOM 1518 N N . GLN A 1 204 ? 8.962 -4.854 -1.231 1.00 87.06 204 GLN A N 1
ATOM 1519 C CA . GLN A 1 204 ? 8.146 -4.360 -0.123 1.00 87.06 204 GLN A CA 1
ATOM 1520 C C . GLN A 1 204 ? 7.180 -5.417 0.413 1.00 87.06 204 GLN A C 1
ATOM 1522 O O . GLN A 1 204 ? 6.864 -5.392 1.598 1.00 87.06 204 GLN A O 1
ATOM 1527 N N . LEU A 1 205 ? 6.738 -6.363 -0.422 1.00 87.69 205 LEU A N 1
ATOM 1528 C CA . LEU A 1 205 ? 5.815 -7.418 -0.002 1.00 87.69 205 LEU A CA 1
ATOM 1529 C C . LEU A 1 205 ? 6.523 -8.459 0.867 1.00 87.69 205 LEU A C 1
ATOM 1531 O O . LEU A 1 205 ? 5.978 -8.858 1.896 1.00 87.69 205 LEU A O 1
ATOM 1535 N N . ALA A 1 206 ? 7.749 -8.855 0.515 1.00 86.56 206 ALA A N 1
ATOM 1536 C CA . ALA A 1 206 ? 8.548 -9.723 1.376 1.00 86.56 206 ALA A CA 1
ATOM 1537 C C . ALA A 1 206 ? 8.890 -9.034 2.706 1.00 86.56 206 ALA A C 1
ATOM 1539 O O . ALA A 1 206 ? 8.808 -9.651 3.769 1.00 86.56 206 ALA A O 1
ATOM 1540 N N . ALA A 1 207 ? 9.224 -7.741 2.662 1.00 86.94 207 ALA A N 1
ATOM 1541 C CA . ALA A 1 207 ? 9.543 -6.975 3.861 1.00 86.94 207 ALA A CA 1
ATOM 1542 C C . ALA A 1 207 ? 8.322 -6.796 4.781 1.00 86.94 207 ALA A C 1
ATOM 1544 O O . ALA A 1 207 ? 8.438 -6.955 5.996 1.00 86.94 207 ALA A O 1
ATOM 1545 N N . LEU A 1 208 ? 7.141 -6.555 4.204 1.00 88.38 208 LEU A N 1
ATOM 1546 C CA . LEU A 1 208 ? 5.866 -6.549 4.919 1.00 88.38 208 LEU A CA 1
ATOM 1547 C C . LEU A 1 208 ? 5.581 -7.914 5.561 1.00 88.38 208 LEU A C 1
ATOM 1549 O O . LEU A 1 208 ? 5.239 -7.975 6.738 1.00 88.38 208 LEU A O 1
ATOM 1553 N N . ALA A 1 209 ? 5.788 -9.011 4.829 1.00 89.06 209 ALA A N 1
ATOM 1554 C CA . ALA A 1 209 ? 5.600 -10.354 5.370 1.00 89.06 209 ALA A CA 1
ATOM 1555 C C . ALA A 1 209 ? 6.530 -10.643 6.557 1.00 89.06 209 ALA A C 1
ATOM 1557 O O . ALA A 1 209 ? 6.104 -11.183 7.576 1.00 89.06 209 ALA A O 1
ATOM 1558 N N . ALA A 1 210 ? 7.801 -10.253 6.451 1.00 87.81 210 ALA A N 1
ATOM 1559 C CA . ALA A 1 210 ? 8.766 -10.395 7.535 1.00 87.81 210 ALA A CA 1
ATOM 1560 C C . ALA A 1 210 ? 8.416 -9.522 8.750 1.00 87.81 210 ALA A C 1
ATOM 1562 O O . ALA A 1 210 ? 8.705 -9.908 9.883 1.00 87.81 210 ALA A O 1
ATOM 1563 N N . LEU A 1 211 ? 7.809 -8.355 8.519 1.00 87.00 211 LEU A N 1
ATOM 1564 C CA . LEU A 1 211 ? 7.379 -7.452 9.575 1.00 87.00 211 LEU A CA 1
ATOM 1565 C C . LEU A 1 211 ? 6.195 -8.018 10.361 1.00 87.00 211 LEU A C 1
ATOM 1567 O O . LEU A 1 211 ? 6.252 -8.028 11.584 1.00 87.00 211 LEU A O 1
ATOM 1571 N N . LEU A 1 212 ? 5.173 -8.527 9.671 1.00 87.00 212 LEU A N 1
ATOM 1572 C CA . LEU A 1 212 ? 3.942 -9.028 10.297 1.00 87.00 212 LEU A CA 1
ATOM 1573 C C . LEU A 1 212 ? 4.109 -10.373 11.014 1.00 87.00 212 LEU A C 1
ATOM 1575 O O . LEU A 1 212 ? 3.237 -10.775 11.770 1.00 87.00 212 LEU A O 1
ATOM 1579 N N . ARG A 1 213 ? 5.225 -11.078 10.796 1.00 87.38 213 ARG A N 1
ATOM 1580 C CA . ARG A 1 213 ? 5.574 -12.295 11.552 1.00 87.38 213 ARG A CA 1
ATOM 1581 C C . ARG A 1 213 ? 6.175 -12.013 12.928 1.00 87.38 213 ARG A C 1
ATOM 1583 O O . ARG A 1 213 ? 6.414 -12.956 13.675 1.00 87.38 213 ARG A O 1
ATOM 1590 N N . ARG A 1 214 ? 6.519 -10.761 13.228 1.00 82.31 214 ARG A N 1
ATOM 1591 C CA . ARG A 1 214 ? 7.069 -10.386 14.534 1.00 82.31 214 ARG A CA 1
ATOM 1592 C C . ARG A 1 214 ? 5.917 -10.083 15.478 1.00 82.31 214 ARG A C 1
ATOM 1594 O O . ARG A 1 214 ? 4.939 -9.477 15.052 1.00 82.31 214 ARG A O 1
ATOM 1601 N N . GLU A 1 215 ? 6.054 -10.492 16.735 1.00 78.44 215 GLU A N 1
ATOM 1602 C CA . GLU A 1 215 ? 5.114 -10.078 17.773 1.00 78.44 215 GLU A CA 1
ATOM 1603 C C . GLU A 1 215 ? 5.109 -8.543 17.866 1.00 78.44 215 GLU A C 1
ATOM 1605 O O . GLU A 1 215 ? 6.177 -7.926 17.747 1.00 78.44 215 GLU A O 1
ATOM 1610 N N . PRO A 1 216 ? 3.925 -7.918 17.983 1.00 73.00 216 PRO A N 1
ATOM 1611 C CA . PRO A 1 216 ? 3.835 -6.483 18.188 1.00 73.00 216 PRO A CA 1
ATOM 1612 C C . PRO A 1 216 ? 4.484 -6.119 19.528 1.00 73.00 216 PRO A C 1
ATOM 1614 O O . PRO A 1 216 ? 4.302 -6.818 20.521 1.00 73.00 216 PRO A O 1
ATOM 1617 N N . ASP A 1 217 ? 5.242 -5.023 19.550 1.00 74.12 217 ASP A N 1
ATOM 1618 C CA . ASP A 1 217 ? 5.713 -4.433 20.805 1.00 74.12 217 ASP A CA 1
ATOM 1619 C C . ASP A 1 217 ? 4.501 -3.872 21.594 1.00 74.12 217 ASP A C 1
ATOM 1621 O O . ASP A 1 217 ? 3.507 -3.463 20.986 1.00 74.12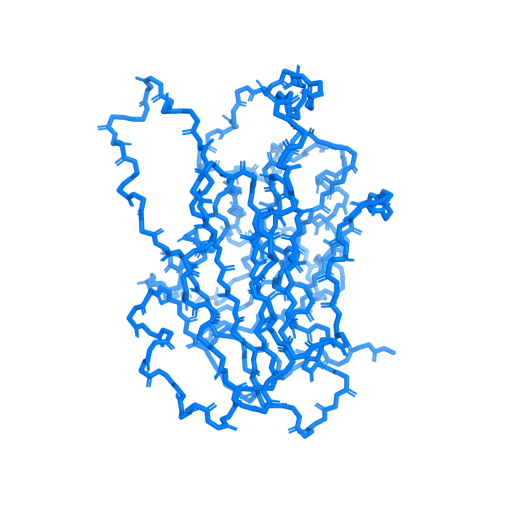 217 ASP A O 1
ATOM 1625 N N . ASP A 1 218 ? 4.586 -3.841 22.933 1.00 69.19 218 ASP A N 1
ATOM 1626 C CA . ASP A 1 218 ? 3.478 -3.543 23.875 1.00 69.19 218 ASP A CA 1
ATOM 1627 C C . ASP A 1 218 ? 2.749 -2.195 23.648 1.00 69.19 218 ASP A C 1
ATOM 1629 O O . ASP A 1 218 ? 1.624 -2.007 24.114 1.00 69.19 218 ASP A O 1
ATOM 1633 N N . GLU A 1 219 ? 3.335 -1.263 22.894 1.00 76.81 219 GLU A N 1
ATOM 1634 C CA . GLU A 1 219 ? 2.676 -0.038 22.428 1.00 76.81 219 GLU A CA 1
ATOM 1635 C C . GLU A 1 219 ? 2.599 -0.055 20.903 1.00 76.81 219 GLU A C 1
ATOM 1637 O O . GLU A 1 219 ? 3.552 0.380 20.273 1.00 76.81 219 GLU A O 1
ATOM 1642 N N . ALA A 1 220 ? 1.499 -0.560 20.317 1.00 67.56 220 ALA A N 1
ATOM 1643 C CA . ALA A 1 220 ? 1.314 -0.788 18.872 1.00 67.56 220 ALA A CA 1
ATOM 1644 C C . ALA A 1 220 ? 1.728 0.423 18.003 1.00 67.56 220 ALA A C 1
ATOM 1646 O O . ALA A 1 220 ? 0.893 1.289 17.697 1.00 67.56 220 ALA A O 1
ATOM 1647 N N . PRO A 1 221 ? 2.998 0.491 17.573 1.00 88.00 221 PRO A N 1
ATOM 1648 C CA . PRO A 1 221 ? 3.564 1.702 17.023 1.00 88.00 221 PRO A CA 1
ATOM 1649 C C . PRO A 1 221 ? 3.362 1.722 15.513 1.00 88.00 221 PRO A C 1
ATOM 1651 O O . PRO A 1 221 ? 3.168 0.682 14.872 1.00 88.00 221 PRO A O 1
ATOM 1654 N N . LEU A 1 222 ? 3.411 2.911 14.913 1.00 94.12 222 LEU A N 1
ATOM 1655 C CA . LEU A 1 222 ? 3.257 3.028 13.471 1.00 94.12 222 LEU A CA 1
ATOM 1656 C C . LEU A 1 222 ? 4.445 2.380 12.758 1.00 94.12 222 LEU A C 1
ATOM 1658 O O . LEU A 1 222 ? 5.611 2.513 13.143 1.00 94.12 222 LEU A O 1
ATOM 1662 N N . VAL A 1 223 ? 4.131 1.691 11.671 1.00 93.56 223 VAL A N 1
ATOM 1663 C CA . VAL A 1 223 ? 5.100 1.097 10.762 1.00 93.56 223 VAL A CA 1
ATOM 1664 C C . VAL A 1 223 ? 4.988 1.801 9.426 1.00 93.56 223 VAL A C 1
ATOM 1666 O O . VAL A 1 223 ? 3.913 1.880 8.837 1.00 93.56 223 VAL A O 1
ATOM 1669 N N . VAL A 1 224 ? 6.118 2.264 8.911 1.00 94.31 224 VAL A N 1
ATOM 1670 C CA . VAL A 1 224 ? 6.198 2.899 7.599 1.00 94.31 224 VAL A CA 1
ATOM 1671 C C . VAL A 1 224 ? 6.854 1.931 6.621 1.00 94.31 224 VAL A C 1
ATOM 1673 O O . VAL A 1 224 ? 8.012 1.557 6.796 1.00 94.31 224 VAL A O 1
ATOM 1676 N N . LEU A 1 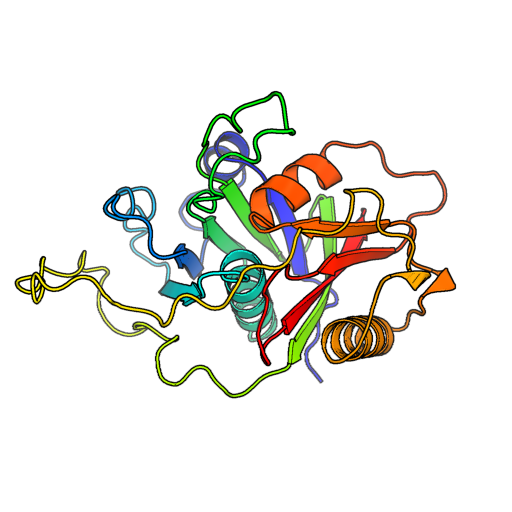225 ? 6.139 1.539 5.568 1.00 93.69 225 LEU A N 1
ATOM 1677 C CA . LEU A 1 225 ? 6.736 0.903 4.395 1.00 93.69 225 LEU A CA 1
ATOM 1678 C C . LEU A 1 225 ? 7.087 1.987 3.380 1.00 93.69 225 LEU A C 1
ATOM 1680 O O . LEU A 1 225 ? 6.195 2.662 2.867 1.00 93.69 225 LEU A O 1
ATOM 1684 N N . ALA A 1 226 ? 8.366 2.128 3.056 1.00 92.12 226 ALA A N 1
ATOM 1685 C CA . ALA A 1 226 ? 8.846 3.152 2.142 1.00 92.12 226 ALA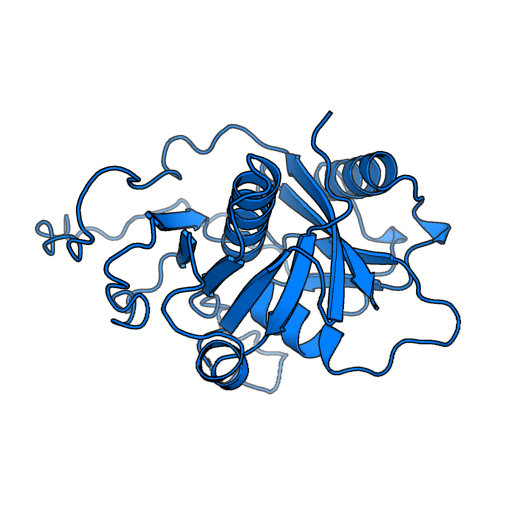 A CA 1
ATOM 1686 C C . ALA A 1 226 ? 9.503 2.518 0.908 1.00 92.12 226 ALA A C 1
ATOM 1688 O O . ALA A 1 226 ? 10.209 1.506 0.997 1.00 92.12 226 ALA A O 1
ATOM 1689 N N . GLY A 1 227 ? 9.252 3.114 -0.256 1.00 87.62 227 GLY A N 1
ATOM 1690 C CA . GLY A 1 227 ? 9.884 2.726 -1.509 1.00 87.62 227 GLY A CA 1
ATOM 1691 C C . GLY A 1 227 ? 11.409 2.819 -1.438 1.00 87.62 227 GLY A C 1
ATOM 1692 O O . GLY A 1 227 ? 11.972 3.637 -0.714 1.00 87.62 227 GLY A O 1
ATOM 1693 N N . ALA A 1 228 ? 12.104 1.978 -2.201 1.00 80.56 228 ALA A N 1
ATOM 1694 C CA . ALA A 1 228 ? 13.565 2.041 -2.332 1.00 80.56 228 ALA A CA 1
ATOM 1695 C C . ALA A 1 228 ? 14.001 2.625 -3.688 1.00 80.56 228 ALA A C 1
ATOM 1697 O O . ALA A 1 228 ? 15.179 2.565 -4.052 1.00 80.56 228 ALA A O 1
ATOM 1698 N N . GLY A 1 229 ? 13.055 3.158 -4.468 1.00 72.31 229 GLY A N 1
ATOM 1699 C CA . GLY A 1 229 ? 13.318 3.715 -5.786 1.00 72.31 229 GLY A CA 1
ATOM 1700 C C . GLY A 1 229 ? 14.245 4.922 -5.773 1.00 72.31 229 GLY A C 1
ATOM 1701 O O . GLY A 1 229 ? 14.017 5.910 -5.085 1.00 72.31 229 GLY A O 1
ATOM 1702 N N . SER A 1 230 ? 15.275 4.881 -6.622 1.00 64.56 230 SER A N 1
ATOM 1703 C CA . SER A 1 230 ? 16.019 6.076 -7.006 1.00 64.56 230 SER A CA 1
ATOM 1704 C C . SER A 1 230 ? 15.268 6.774 -8.143 1.00 64.56 230 SER A C 1
ATOM 1706 O O . SER A 1 230 ? 15.572 6.597 -9.323 1.00 64.56 230 SER A O 1
ATOM 1708 N N . GLY A 1 231 ? 14.263 7.581 -7.815 1.00 72.38 231 GLY A N 1
ATOM 1709 C CA . GLY A 1 231 ? 13.392 8.248 -8.789 1.00 72.38 231 GLY A CA 1
ATOM 1710 C C . GLY A 1 231 ? 12.789 9.547 -8.252 1.00 72.38 231 GLY A C 1
ATOM 1711 O O . GLY A 1 231 ? 12.906 9.814 -7.060 1.00 72.38 231 GLY A O 1
ATOM 1712 N N . PRO A 1 232 ? 12.182 10.379 -9.119 1.00 74.69 232 PRO A N 1
ATOM 1713 C CA . PRO A 1 232 ? 11.301 11.456 -8.659 1.00 74.69 232 PRO A CA 1
ATOM 1714 C C . PRO A 1 232 ? 10.024 10.902 -8.011 1.00 74.69 232 PRO A C 1
ATOM 1716 O O . PRO A 1 232 ? 9.371 11.605 -7.244 1.00 74.69 232 PRO A O 1
ATOM 1719 N N . ASP A 1 233 ? 9.698 9.646 -8.315 1.00 83.00 233 ASP A N 1
ATOM 1720 C CA . ASP A 1 233 ? 8.516 8.982 -7.812 1.00 83.00 233 ASP A CA 1
ATOM 1721 C C . ASP A 1 233 ? 8.847 8.161 -6.569 1.00 83.00 233 ASP A C 1
ATOM 1723 O O . ASP A 1 233 ? 9.802 7.380 -6.581 1.00 83.00 233 ASP A O 1
ATOM 1727 N N . PHE A 1 234 ? 8.027 8.295 -5.535 1.00 88.81 234 PHE A N 1
ATOM 1728 C CA . PHE A 1 234 ? 8.215 7.628 -4.260 1.00 88.81 234 PHE A CA 1
ATOM 1729 C C . PHE A 1 234 ? 6.872 7.206 -3.667 1.00 88.81 234 PHE A C 1
ATOM 1731 O O . PHE A 1 234 ? 5.964 8.026 -3.534 1.00 88.81 234 PHE A O 1
ATOM 1738 N N . GLY A 1 235 ? 6.762 5.929 -3.306 1.00 91.44 235 GLY A N 1
ATOM 1739 C CA . GLY A 1 235 ? 5.602 5.366 -2.620 1.00 91.44 235 GLY A CA 1
ATOM 1740 C C . GLY A 1 235 ? 5.858 5.182 -1.128 1.00 91.44 235 GLY A C 1
ATOM 1741 O O . GLY A 1 235 ? 6.961 4.813 -0.726 1.00 91.44 235 GLY A O 1
ATOM 1742 N N . CYS A 1 236 ? 4.833 5.394 -0.312 1.00 94.75 236 CYS A N 1
ATOM 1743 C CA . CYS A 1 236 ? 4.862 5.173 1.127 1.00 94.75 236 CYS A CA 1
ATOM 1744 C C . CYS A 1 236 ? 3.514 4.621 1.608 1.00 94.75 236 CYS A C 1
ATOM 1746 O O . CYS A 1 236 ? 2.468 5.015 1.093 1.00 94.75 236 CYS A O 1
ATOM 1748 N N . ALA A 1 237 ? 3.532 3.732 2.599 1.00 96.00 237 ALA A N 1
ATOM 1749 C CA . ALA A 1 237 ? 2.344 3.268 3.309 1.00 96.00 237 ALA A CA 1
ATOM 1750 C C . ALA A 1 237 ? 2.575 3.316 4.823 1.00 96.00 237 ALA A C 1
ATOM 1752 O O . ALA A 1 237 ? 3.624 2.873 5.294 1.00 96.00 237 ALA A O 1
ATOM 1753 N N . VAL A 1 238 ? 1.592 3.817 5.572 1.00 96.38 238 VAL A N 1
ATOM 1754 C CA . VAL A 1 238 ? 1.584 3.773 7.041 1.00 96.38 238 VAL A CA 1
ATOM 1755 C C . VAL A 1 238 ? 0.643 2.668 7.489 1.00 96.38 238 VAL A C 1
ATOM 1757 O O . VAL A 1 238 ? -0.520 2.611 7.083 1.00 96.38 238 VAL A O 1
ATOM 1760 N N . LEU A 1 239 ? 1.165 1.785 8.328 1.00 95.88 239 LEU A N 1
ATOM 1761 C CA . LEU A 1 239 ? 0.482 0.621 8.858 1.00 95.88 239 LEU A CA 1
ATOM 1762 C C . LEU A 1 239 ? 0.438 0.699 10.380 1.00 95.88 239 LEU A C 1
ATOM 1764 O O . LEU A 1 239 ? 1.398 1.141 11.013 1.00 95.88 239 LEU A O 1
ATOM 1768 N N . LYS A 1 240 ? -0.645 0.194 10.963 1.00 94.69 240 LYS A N 1
ATOM 1769 C CA . LYS A 1 240 ? -0.743 -0.071 12.397 1.00 94.69 240 LYS A CA 1
ATOM 1770 C C . LYS A 1 240 ? -0.945 -1.572 12.614 1.00 94.69 240 LYS A C 1
ATOM 1772 O O . LYS A 1 240 ? -1.983 -2.074 12.180 1.00 94.69 240 LYS A O 1
ATOM 1777 N N . PRO A 1 241 ? 0.012 -2.294 13.223 1.00 93.19 241 PRO A N 1
ATOM 1778 C CA . PRO A 1 241 ? -0.188 -3.687 13.623 1.00 93.19 241 PRO A CA 1
ATOM 1779 C C . PRO A 1 241 ? -1.426 -3.838 14.522 1.00 93.19 241 PRO A C 1
ATOM 1781 O O . PRO A 1 241 ? -1.737 -2.921 15.288 1.00 93.19 241 PRO A O 1
ATOM 1784 N N . VAL A 1 242 ? -2.136 -4.960 14.385 1.00 91.94 242 VAL A N 1
ATOM 1785 C CA . VAL A 1 242 ? -3.352 -5.307 15.147 1.00 91.94 242 VAL A CA 1
ATOM 1786 C C . VAL A 1 242 ? -3.084 -6.526 16.011 1.00 91.94 242 VAL A C 1
ATOM 1788 O O . VAL A 1 242 ? -2.398 -7.443 15.507 1.00 91.94 242 VAL A O 1
#